Protein 4ZAV (pdb70)

InterPro domains:
  IPR003382 Flavoprotein [PF02441] (6-189)
  IPR004507 Flavin prenyltransferase UbiX-like [MF_01984] (5-202)
  IPR004507 Flavin prenyltransferase UbiX-like [PTHR43374] (147-204)
  IPR004507 Flavin prenyltransferase UbiX-like [TIGR00421] (6-200)
  IPR036551 Flavin prenyltransferase-like [G3DSA:3.40.50.1950] (1-209)
  IPR036551 Flavin prenyltransferase-like [SSF52507] (6-202)

Foldseek 3Di:
DWFDQEEEEEEEQDADLVLSLVLLLVCQVLNHAYAYHYDPNRQVNCVVPHPDDADDDQVSNQVSSCVVNVHDVRRYHYDYFAPCVDQLLDLVHDAHAYEHVADELVLLVLCLVVVSPTSVNSSSVSCLVNVHEYEYEYDDPPDDPVSVVSVVSVVVSPYHYQYLDFDCVVPDDDPVLSSVRSSCVVCVVRRHDDDSDDDPCPVPDDDD

B-factor: mean 19.34, std 11.62, range [7.77, 136.49]

Nearest PDB structures (foldseek):
  4zaz-assembly1_A  TM=1.005E+00  e=6.834E-42  Pseudomonas aeruginosa
  6qlh-assembly1_A  TM=1.005E+00  e=1.044E-41  Pseudomonas aeruginosa
  6qll-assembly1_A  TM=1.004E+00  e=2.437E-41  Pseudomonas aeruginosa
  4zag-assembly1_A  TM=1.002E+00  e=2.589E-41  Pseudomonas aeruginosa
  6qlj-assembly1_A  TM=1.004E+00  e=5.688E-41  Pseudomonas aeruginosa

Solvent-accessible surface area: 10606 Å² total; per-residue (Å²): 151,64,33,33,107,49,0,3,0,0,2,3,25,10,47,12,2,72,26,0,8,80,0,0,38,15,0,7,103,63,143,6,49,0,2,0,0,11,20,176,59,3,46,124,25,1,70,106,71,24,154,25,82,30,40,68,148,52,128,48,4,51,59,58,0,29,148,106,9,63,15,63,103,54,26,1,90,15,30,20,38,107,56,112,183,6,38,10,9,46,11,108,21,56,81,18,2,5,0,0,0,3,1,21,42,46,13,2,41,9,7,5,97,34,41,37,114,34,0,2,19,71,5,0,38,5,6,39,115,67,212,48,74,4,1,0,0,2,93,61,73,122,63,48,88,123,32,91,123,20,13,108,99,1,57,112,101,58,6,57,40,23,55,17,69,33,18,135,109,77,148,36,152,46,91,104,60,41,12,25,23,2,0,0,92,0,2,75,60,15,38,3,68,39,143,55,15,82,185,188,42,93,168,127,114,120,93,151

Organism: Pseudomonas aeruginosa (strain ATCC 15692 / DSM 22644 / CIP 104116 / JCM 14847 / LMG 12228 / 1C / PRS 101 / PAO1) (NCBI:txid208964)

GO terms:
  GO:0004659 prenyltransferase activity (F, IDA)
  GO:0106141 flavin prenyltransferase activity (F, EXP)

Sequence (208 aa):
MSGPERITLAMTGASGAQYGLRLLDCLVQEEREVHFLISKAAQLLVMATETDVALPAKPQAMQAFLTEYCGAAAGQIRRVFGQNDWMMAPPASGSSAPNAMVICPCSTGTLSAVATGACNNLIERAADVALKERRPLVLLVPREAPFSSIIHLENMMLKLSNLGAVILPPAAPGFYHQPQSVEDLVDFVVARRILNTLGIPQDMLPRWGEQQHLVSD

Radius of gyration: 16.69 Å; Cα contacts (8 Å, |Δi|>4): 389; chains: 1; bounding box: 45×35×46 Å

Structure (mmCIF, N/CA/C/O backbone):
data_4ZAV
#
_entry.id   4ZAV
#
_cell.length_a   142.180
_cell.length_b   142.180
_cell.length_c   142.180
_cell.angle_alpha   90.00
_cell.angle_beta   90.00
_cell.angle_gamma   90.00
#
_symmetry.space_group_name_H-M   'F 2 3'
#
loop_
_entity.id
_entity.type
_entity.pdbx_description
1 polymer UbiX
2 non-polymer '1-deoxy-1-[7,8-dimethyl-5-(3-methylbut-2-en-1-yl)-2,4-dioxo-1,3,4,5-tetrahydrobenzo[g]pteridin-10(2H)-yl]-5-O-phosphono -D-ribitol'
3 non-polymer 'THIOCYANATE ION'
4 non-polymer 'SODIUM ION'
5 non-polymer 'PHOSPHATE ION'
6 water water
#
loop_
_atom_site.group_PDB
_atom_site.id
_atom_site.type_symbol
_atom_site.label_atom_id
_atom_site.label_alt_id
_atom_site.label_comp_id
_atom_site.label_asym_id
_atom_site.label_entity_id
_atom_site.label_seq_id
_atom_site.pdbx_PDB_ins_code
_atom_site.Cartn_x
_atom_site.Cartn_y
_atom_site.Cartn_z
_atom_site.occupancy
_atom_site.B_iso_or_equiv
_atom_site.auth_seq_id
_atom_site.auth_comp_id
_atom_site.auth_asym_id
_atom_site.auth_atom_id
_atom_site.pdbx_PDB_model_num
ATOM 1 N N . MET A 1 1 ? 24.877 31.766 19.582 1.00 57.34 1 MET A N 1
ATOM 2 C CA . MET A 1 1 ? 24.080 31.946 18.319 1.00 53.42 1 MET A CA 1
ATOM 3 C C . MET A 1 1 ? 22.947 30.885 18.282 1.00 47.90 1 MET A C 1
ATOM 4 O O . MET A 1 1 ? 23.194 29.676 18.398 1.00 48.84 1 MET A O 1
ATOM 9 N N . SER A 1 2 ? 21.703 31.315 18.168 1.00 32.26 2 SER A N 1
ATOM 10 C CA . SER A 1 2 ? 20.632 30.353 17.987 1.00 28.68 2 SER A CA 1
ATOM 11 C C . SER A 1 2 ? 20.451 30.078 16.489 1.00 26.66 2 SER A C 1
ATOM 12 O O . SER A 1 2 ? 20.468 30.989 15.641 1.00 25.43 2 SER A O 1
ATOM 15 N N . GLY A 1 3 ? 20.334 28.808 16.164 1.00 23.11 3 GLY A N 1
ATOM 16 C CA . GLY A 1 3 ? 20.146 28.443 14.788 1.00 21.62 3 GLY A CA 1
ATOM 17 C C . GLY A 1 3 ? 21.467 28.220 14.069 1.00 19.13 3 GLY A C 1
ATOM 18 O O . GLY A 1 3 ? 22.538 28.393 14.660 1.00 22.18 3 GLY A O 1
ATOM 19 N N . PRO A 1 4 ? 21.364 27.770 12.830 1.00 17.26 4 PRO A N 1
ATOM 20 C CA . PRO A 1 4 ? 22.529 27.459 12.000 1.00 16.78 4 PRO A CA 1
ATOM 21 C C . PRO A 1 4 ? 23.422 28.638 11.664 1.00 17.10 4 PRO A C 1
ATOM 22 O O . PRO A 1 4 ? 22.912 29.699 11.326 1.00 18.15 4 PRO A O 1
ATOM 26 N N . GLU A 1 5 ? 24.731 28.361 11.630 1.00 16.94 5 GLU A N 1
ATOM 27 C CA . GLU A 1 5 ? 25.687 29.338 11.158 1.00 17.08 5 GLU A CA 1
ATOM 28 C C . GLU A 1 5 ? 25.677 29.539 9.678 1.00 16.46 5 GLU A C 1
ATOM 29 O O . GLU A 1 5 ? 25.957 30.647 9.218 1.00 17.37 5 GLU A O 1
ATOM 35 N N . ARG A 1 6 ? 25.337 28.481 8.936 1.00 14.90 6 ARG A N 1
ATOM 36 C CA . ARG A 1 6 ? 25.375 28.491 7.477 1.00 15.15 6 ARG A CA 1
ATOM 37 C C . ARG A 1 6 ? 24.044 28.005 6.954 1.00 13.06 6 ARG A C 1
ATOM 38 O O . ARG A 1 6 ? 23.478 26.996 7.450 1.00 13.36 6 ARG A O 1
ATOM 46 N N . ILE A 1 7 ? 23.558 28.710 5.929 1.00 13.04 7 ILE A N 1
ATOM 47 C CA . ILE A 1 7 ? 22.304 28.318 5.248 1.00 12.97 7 ILE A CA 1
ATOM 48 C C . ILE A 1 7 ? 22.564 28.244 3.781 1.00 12.20 7 ILE A C 1
ATOM 49 O O . ILE A 1 7 ? 23.123 29.195 3.198 1.00 13.69 7 ILE A O 1
ATOM 54 N N . THR A 1 8 ? 22.203 27.122 3.142 1.00 11.42 8 THR A N 1
ATOM 55 C CA . THR A 1 8 ? 22.192 27.028 1.711 1.00 11.45 8 THR A CA 1
ATOM 56 C C . THR A 1 8 ? 20.814 27.534 1.295 1.00 11.34 8 THR A C 1
ATOM 57 O O . THR A 1 8 ? 19.793 26.962 1.651 1.00 12.98 8 THR A O 1
ATOM 61 N N . LEU A 1 9 ? 20.794 28.672 0.596 1.00 12.10 9 LEU A N 1
ATOM 62 C CA . LEU A 1 9 ? 19.559 29.283 0.111 1.00 11.73 9 LEU A CA 1
ATOM 63 C C . LEU A 1 9 ? 19.514 29.091 -1.410 1.00 11.43 9 LEU A C 1
ATOM 64 O O . LEU A 1 9 ? 20.358 29.657 -2.126 1.00 12.96 9 LEU A O 1
ATOM 69 N N . ALA A 1 10 ? 18.574 28.242 -1.898 1.00 10.93 10 ALA A N 1
ATOM 70 C CA . ALA A 1 10 ? 18.384 28.027 -3.296 1.00 11.30 10 ALA A CA 1
ATOM 71 C C . ALA A 1 10 ? 17.081 28.708 -3.718 1.00 10.91 10 ALA A C 1
ATOM 72 O O . ALA A 1 10 ? 16.030 28.496 -3.118 1.00 12.27 10 ALA A O 1
ATOM 74 N N . MET A 1 11 ? 17.162 29.500 -4.794 1.00 10.80 11 MET A N 1
ATOM 75 C CA . MET A 1 11 ? 15.986 30.089 -5.437 1.00 11.12 11 MET A CA 1
ATOM 76 C C . MET A 1 11 ? 15.707 29.304 -6.724 1.00 10.44 11 MET A C 1
ATOM 77 O O . MET A 1 11 ? 16.587 29.184 -7.555 1.00 11.74 11 MET A O 1
ATOM 82 N N . THR A 1 12 ? 14.484 28.812 -6.868 1.00 10.74 12 THR A N 1
ATOM 83 C CA . THR A 1 12 ? 14.027 28.119 -8.079 1.00 10.66 12 THR A CA 1
ATOM 84 C C . THR A 1 12 ? 12.797 28.842 -8.620 1.00 11.14 12 THR A C 1
ATOM 85 O O . THR A 1 12 ? 12.249 29.741 -7.979 1.00 12.20 12 THR A O 1
ATOM 89 N N . GLY A 1 13 ? 12.379 28.417 -9.791 1.00 11.15 13 GLY A N 1
ATOM 90 C CA . GLY A 1 13 ? 11.502 29.196 -10.634 1.00 12.37 13 GLY A CA 1
ATOM 91 C C . GLY A 1 13 ? 10.023 29.225 -10.351 1.00 12.59 13 GLY A C 1
ATOM 92 O O . GLY A 1 13 ? 9.224 29.293 -11.306 1.00 13.65 13 GLY A O 1
ATOM 93 N N . ALA A 1 14 ? 9.620 29.197 -9.095 1.00 11.29 14 ALA A N 1
ATOM 94 C CA . ALA A 1 14 ? 8.248 29.559 -8.748 1.00 11.85 14 ALA A CA 1
ATOM 95 C C . ALA A 1 14 ? 8.104 31.052 -8.603 1.00 11.97 14 ALA A C 1
ATOM 96 O O . ALA A 1 14 ? 9.060 31.755 -8.298 1.00 12.93 14 ALA A O 1
ATOM 98 N N . SER A 1 15 ? 6.905 31.563 -8.767 1.00 12.47 15 SER A N 1
ATOM 99 C CA . SER A 1 15 ? 6.602 32.947 -8.424 1.00 12.62 15 SER A CA 1
ATOM 100 C C . SER A 1 15 ? 6.947 33.203 -6.965 1.00 13.88 15 SER A C 1
ATOM 101 O O . SER A 1 15 ? 6.750 32.316 -6.117 1.00 15.14 15 SER A O 1
ATOM 104 N N . GLY A 1 16 ? 7.349 34.424 -6.672 1.00 13.44 16 GLY A N 1
ATOM 105 C CA . GLY A 1 16 ? 7.645 34.843 -5.317 1.00 15.14 16 GLY A CA 1
ATOM 106 C C . GLY A 1 16 ? 9.123 35.054 -5.080 1.00 13.65 16 GLY A C 1
ATOM 107 O O . GLY A 1 16 ? 9.619 34.852 -3.974 1.00 14.83 16 GLY A O 1
ATOM 108 N N . ALA A 1 17 ? 9.817 35.610 -6.087 1.00 13.72 17 ALA A N 1
ATOM 109 C CA . ALA A 1 17 ? 11.216 36.018 -5.928 1.00 14.95 17 ALA A CA 1
ATOM 110 C C . ALA A 1 17 ? 11.396 36.924 -4.686 1.00 15.13 17 ALA A C 1
ATOM 111 O O . ALA A 1 17 ? 12.406 36.816 -3.999 1.00 15.36 17 ALA A O 1
ATOM 113 N N . GLN A 1 18 ? 10.415 37.788 -4.390 1.00 14.28 18 GLN A N 1
ATOM 114 C CA . GLN A 1 18 ? 10.533 38.615 -3.214 1.00 15.48 18 GLN A CA 1
ATOM 115 C C . GLN A 1 18 ? 10.747 37.864 -1.900 1.00 13.93 18 GLN A C 1
ATOM 116 O O . GLN A 1 18 ? 11.450 38.373 -1.009 1.00 15.07 18 GLN A O 1
ATOM 122 N N . TYR A 1 19 ? 10.162 36.670 -1.752 1.00 13.67 19 TYR A N 1
ATOM 123 C CA . TYR A 1 19 ? 10.357 35.901 -0.571 1.00 13.42 19 TYR A CA 1
ATOM 124 C C . TYR A 1 19 ? 11.826 35.524 -0.429 1.00 13.74 19 TYR A C 1
ATOM 125 O O . TYR A 1 19 ? 12.386 35.616 0.648 1.00 14.06 19 TYR A O 1
ATOM 134 N N . GLY A 1 20 ? 12.452 35.052 -1.515 1.00 12.98 20 GLY A N 1
ATOM 135 C CA . GLY A 1 20 ? 13.839 34.631 -1.425 1.00 13.60 20 GLY A CA 1
ATOM 136 C C . GLY A 1 20 ? 14.824 35.776 -1.185 1.00 13.48 20 GLY A C 1
ATOM 137 O O . GLY A 1 20 ? 15.755 35.693 -0.364 1.00 14.29 20 GLY A O 1
ATOM 138 N N . LEU A 1 21 ? 14.535 36.920 -1.825 1.00 13.27 21 LEU A N 1
ATOM 139 C CA . LEU A 1 21 ? 15.372 38.099 -1.621 1.00 14.44 21 LEU A CA 1
ATOM 140 C C . LEU A 1 21 ? 15.256 38.619 -0.189 1.00 12.66 21 LEU A C 1
ATOM 141 O O . LEU A 1 21 ? 16.237 39.031 0.439 1.00 14.32 21 LEU A O 1
ATOM 146 N N . ARG A 1 22 ? 14.016 38.653 0.353 1.00 13.88 22 ARG A N 1
ATOM 147 C CA . ARG A 1 22 ? 13.822 39.097 1.733 1.00 13.31 22 ARG A CA 1
ATOM 148 C C . ARG A 1 22 ? 14.497 38.115 2.717 1.00 12.84 22 ARG A C 1
ATOM 149 O O . ARG A 1 22 ? 15.085 38.568 3.742 1.00 13.77 22 ARG A O 1
ATOM 157 N N . LEU A 1 23 ? 14.366 36.823 2.468 1.00 13.21 23 LEU A N 1
ATOM 158 C CA . LEU A 1 23 ? 15.045 35.873 3.334 1.00 12.60 23 LEU A CA 1
ATOM 159 C C . LEU A 1 23 ? 16.556 36.054 3.341 1.00 12.78 23 LEU A C 1
ATOM 160 O O . LEU A 1 23 ? 17.178 36.026 4.387 1.00 13.71 23 LEU A O 1
ATOM 165 N N . LEU A 1 24 ? 17.136 36.240 2.147 1.00 13.15 24 LEU A N 1
ATOM 166 C CA . LEU A 1 24 ? 18.553 36.503 2.017 1.00 12.88 24 LEU A CA 1
ATOM 167 C C . LEU A 1 24 ? 18.937 37.710 2.866 1.00 13.77 24 LEU A C 1
ATOM 168 O O . LEU A 1 24 ? 19.919 37.647 3.623 1.00 15.41 24 LEU A O 1
ATOM 173 N N . ASP A 1 25 ? 18.193 38.827 2.695 1.00 14.45 25 ASP A N 1
ATOM 174 C CA . ASP A 1 25 ? 18.447 40.047 3.515 1.00 17.24 25 ASP A CA 1
ATOM 175 C C . ASP A 1 25 ? 18.438 39.733 5.009 1.00 15.86 25 ASP A C 1
ATOM 176 O O . ASP A 1 25 ? 19.373 40.126 5.754 1.00 16.64 25 ASP A O 1
ATOM 181 N N . CYS A 1 26 ? 17.418 39.027 5.461 1.00 15.51 26 CYS A N 1
ATOM 182 C CA . CYS A 1 26 ? 17.323 38.726 6.888 1.00 17.02 26 CYS A CA 1
ATOM 183 C C . CYS A 1 26 ? 18.440 37.808 7.384 1.00 13.92 26 CYS A C 1
ATOM 184 O O . CYS A 1 26 ? 18.983 38.040 8.449 1.00 15.96 26 CYS A O 1
ATOM 187 N N . LEU A 1 27 ? 18.827 36.827 6.586 1.00 14.26 27 LEU A N 1
ATOM 188 C CA . LEU A 1 27 ? 19.925 35.976 6.969 1.00 14.06 27 LEU A CA 1
ATOM 189 C C . LEU A 1 27 ? 21.224 36.751 7.101 1.00 13.11 27 LEU A C 1
ATOM 190 O O . LEU A 1 27 ? 22.021 36.555 8.058 1.00 16.07 27 LEU A O 1
ATOM 195 N N . VAL A 1 28 ? 21.451 37.672 6.149 1.00 14.27 28 VAL A N 1
ATOM 196 C CA . VAL A 1 28 ? 22.631 38.526 6.200 1.00 16.23 28 VAL A CA 1
ATOM 197 C C . VAL A 1 28 ? 22.635 39.375 7.457 1.00 16.36 28 VAL A C 1
ATOM 198 O O . VAL A 1 28 ? 23.658 39.493 8.139 1.00 17.09 28 VAL A O 1
ATOM 202 N N . GLN A 1 29 ? 21.471 39.986 7.745 1.00 16.79 29 GLN A N 1
ATOM 203 C CA . GLN A 1 29 ? 21.371 40.826 8.937 1.00 18.42 29 GLN A CA 1
ATOM 204 C C . GLN A 1 29 ? 21.592 40.027 10.277 1.00 16.79 29 GLN A C 1
ATOM 205 O O . GLN A 1 29 ? 22.046 40.632 11.262 1.00 20.73 29 GLN A O 1
ATOM 211 N N . GLU A 1 30 ? 21.276 38.727 10.248 1.00 17.78 30 GLU A N 1
ATOM 212 C CA . GLU A 1 30 ? 21.523 37.870 11.363 1.00 19.04 30 GLU A CA 1
ATOM 213 C C . GLU A 1 30 ? 22.931 37.253 11.356 1.00 17.62 30 GLU A C 1
ATOM 214 O O . GLU A 1 30 ? 23.228 36.354 12.146 1.00 19.74 30 GLU A O 1
ATOM 220 N N . GLU A 1 31 ? 23.789 37.820 10.503 1.00 17.65 31 GLU A N 1
ATOM 221 C CA . GLU A 1 31 ? 25.195 37.448 10.506 1.00 18.44 31 GLU A CA 1
ATOM 222 C C . GLU A 1 31 ? 25.465 35.989 10.168 1.00 19.06 31 GLU A C 1
ATOM 223 O O . GLU A 1 31 ? 26.439 35.407 10.644 1.00 20.49 31 GLU A O 1
ATOM 229 N N . ARG A 1 32 ? 24.621 35.440 9.304 1.00 16.39 32 ARG A N 1
ATOM 230 C CA . ARG A 1 32 ? 24.810 34.075 8.848 1.00 15.39 32 ARG A CA 1
ATOM 231 C C . ARG A 1 32 ? 25.547 34.025 7.538 1.00 14.71 32 ARG A C 1
ATOM 232 O O . ARG A 1 32 ? 25.488 34.962 6.734 1.00 16.18 32 ARG A O 1
ATOM 240 N N . GLU A 1 33 ? 26.264 32.912 7.3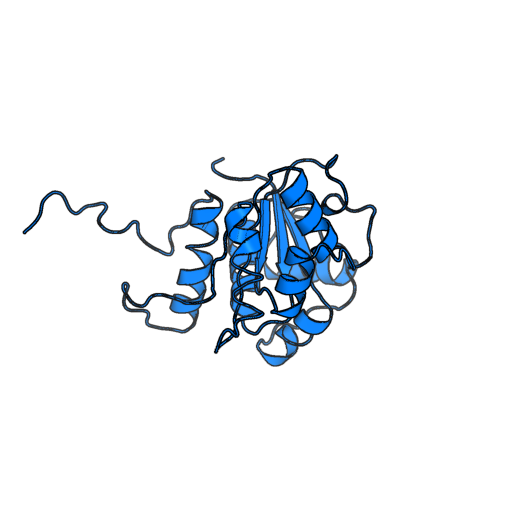23 1.00 14.05 33 GLU A N 1
ATOM 241 C CA . GLU A 1 33 ? 26.924 32.631 6.057 1.00 15.47 33 GLU A CA 1
ATOM 242 C C . GLU A 1 33 ? 25.864 31.952 5.162 1.00 13.79 33 GLU A C 1
ATOM 243 O O . GLU A 1 33 ? 25.186 31.025 5.573 1.00 17.22 33 GLU A O 1
ATOM 249 N N . VAL A 1 34 ? 25.757 32.474 3.945 1.00 13.41 34 VAL A N 1
ATOM 250 C CA . VAL A 1 34 ? 24.745 31.965 2.998 1.00 13.57 34 VAL A CA 1
ATOM 251 C C . VAL A 1 34 ? 25.433 31.397 1.745 1.00 14.22 34 VAL A C 1
ATOM 252 O O . VAL A 1 34 ? 26.247 32.082 1.144 1.00 15.41 34 VAL A O 1
ATOM 256 N N . HIS A 1 35 ? 25.112 30.139 1.436 1.00 13.25 35 HIS A N 1
ATOM 257 C CA . HIS A 1 35 ? 25.600 29.527 0.218 1.00 13.72 35 HIS A CA 1
ATOM 258 C C . HIS A 1 35 ? 24.445 29.661 -0.763 1.00 12.81 35 HIS A C 1
ATOM 259 O O . HIS A 1 35 ? 23.382 28.971 -0.580 1.00 14.28 35 HIS A O 1
ATOM 266 N N . PHE A 1 36 ? 24.542 30.579 -1.707 1.00 12.25 36 PHE A N 1
ATOM 267 C CA . PHE A 1 36 ? 23.426 30.992 -2.514 1.00 12.50 36 PHE A CA 1
ATOM 268 C C . PHE A 1 36 ? 23.498 30.290 -3.892 1.00 11.72 36 PHE A C 1
ATOM 269 O O . PHE A 1 36 ? 24.511 30.349 -4.573 1.00 13.23 36 PHE A O 1
ATOM 277 N N . LEU A 1 37 ? 22.356 29.707 -4.276 1.00 11.63 37 LEU A N 1
ATOM 278 C CA . LEU A 1 37 ? 22.171 28.969 -5.514 1.00 12.09 37 LEU A CA 1
ATOM 279 C C . LEU A 1 37 ? 20.920 29.507 -6.188 1.00 12.56 37 LEU A C 1
ATOM 280 O O . LEU A 1 37 ? 19.940 29.785 -5.521 1.00 12.07 37 LEU A O 1
ATOM 285 N N . ILE A 1 38 ? 20.927 29.620 -7.490 1.00 12.90 38 ILE A N 1
ATOM 286 C CA . ILE A 1 38 ? 19.742 30.090 -8.227 1.00 11.65 38 ILE A CA 1
ATOM 287 C C . ILE A 1 38 ? 19.632 29.393 -9.579 1.00 12.20 38 ILE A C 1
ATOM 288 O O . ILE A 1 38 ? 20.612 29.228 -10.272 1.00 15.16 38 ILE A O 1
ATOM 293 N N . SER A 1 39 ? 18.433 28.916 -9.894 1.00 11.91 39 SER A N 1
ATOM 294 C CA . SER A 1 39 ? 18.226 28.279 -11.165 1.00 12.84 39 SER A CA 1
ATOM 295 C C . SER A 1 39 ? 18.066 29.288 -12.310 1.00 12.33 39 SER A C 1
ATOM 296 O O . SER A 1 39 ? 17.744 30.459 -12.082 1.00 12.90 39 SER A O 1
ATOM 299 N N . LYS A 1 40 ? 18.246 28.802 -13.550 1.00 13.56 40 LYS A N 1
ATOM 300 C CA . LYS A 1 40 ? 18.031 29.638 -14.735 1.00 15.16 40 LYS A CA 1
ATOM 301 C C . LYS A 1 40 ? 16.570 30.169 -14.722 1.00 13.08 40 LYS A C 1
ATOM 302 O O . LYS A 1 40 ? 16.337 31.349 -15.007 1.00 14.63 40 LYS A O 1
ATOM 308 N N . ALA A 1 41 ? 15.608 29.316 -14.393 1.00 14.01 41 ALA A N 1
ATOM 309 C CA . ALA A 1 41 ? 14.220 29.790 -14.425 1.00 13.08 41 ALA A CA 1
ATOM 310 C C . ALA A 1 41 ? 13.982 30.831 -13.355 1.00 11.90 41 ALA A C 1
ATOM 311 O O . ALA A 1 41 ? 13.236 31.788 -13.579 1.00 14.07 41 ALA A O 1
ATOM 313 N N . ALA A 1 42 ? 14.569 30.635 -12.187 1.00 11.82 42 ALA A N 1
ATOM 314 C CA . ALA A 1 42 ? 14.455 31.646 -11.132 1.00 11.51 42 ALA A CA 1
ATOM 315 C C . ALA A 1 42 ? 15.033 32.996 -11.551 1.00 13.29 42 ALA A C 1
ATOM 316 O O . ALA A 1 42 ? 14.540 34.050 -11.132 1.00 13.55 42 ALA A O 1
ATOM 318 N N . GLN A 1 43 ? 16.124 33.005 -12.332 1.00 12.68 43 GLN A N 1
ATOM 319 C CA . GLN A 1 43 ? 16.640 34.276 -12.831 1.00 14.06 43 GLN A CA 1
ATOM 320 C C . GLN A 1 43 ? 15.591 34.964 -13.684 1.00 13.55 43 GLN 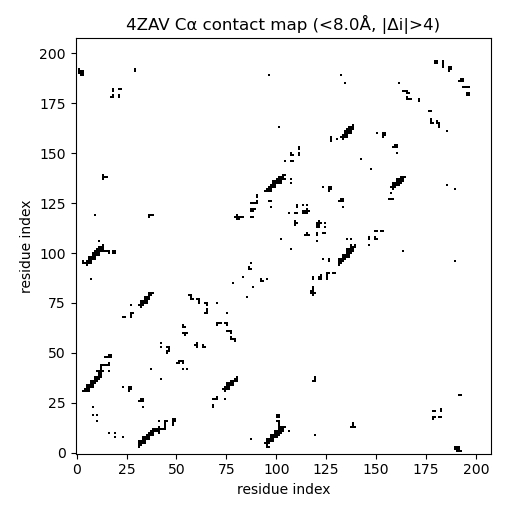A C 1
ATOM 321 O O . GLN A 1 43 ? 15.454 36.202 -13.595 1.00 16.98 43 GLN A O 1
ATOM 327 N N A LEU A 1 44 ? 14.813 34.205 -14.437 0.50 13.85 44 LEU A N 1
ATOM 328 N N B LEU A 1 44 ? 14.833 34.200 -14.473 0.50 15.44 44 LEU A N 1
ATOM 329 C CA A LEU A 1 44 ? 13.799 34.846 -15.271 0.50 14.52 44 LEU A CA 1
ATOM 330 C CA B LEU A 1 44 ? 13.739 34.782 -15.289 0.50 16.28 44 LEU A CA 1
ATOM 331 C C A LEU A 1 44 ? 12.565 35.279 -14.456 0.50 14.49 44 LEU A C 1
ATOM 332 C C B LEU A 1 44 ? 12.659 35.355 -14.362 0.50 16.47 44 LEU A C 1
ATOM 333 O O A LEU A 1 44 ? 11.906 36.293 -14.791 0.50 16.24 44 LEU A O 1
ATOM 334 O O B LEU A 1 44 ? 12.217 36.532 -14.500 0.50 14.33 44 LEU A O 1
ATOM 343 N N . VAL A 1 45 ? 12.253 34.548 -13.379 1.00 13.36 45 VAL A N 1
ATOM 344 C CA . VAL A 1 45 ? 11.225 35.015 -12.442 1.00 13.78 45 VAL A CA 1
ATOM 345 C C . VAL A 1 45 ? 11.687 36.367 -11.828 1.00 13.42 45 VAL A C 1
ATOM 346 O O . VAL A 1 45 ? 10.851 37.303 -11.719 1.00 15.03 45 VAL A O 1
ATOM 350 N N . MET A 1 46 ? 12.923 36.390 -11.317 1.00 13.09 46 MET A N 1
ATOM 351 C CA . MET A 1 46 ? 13.376 37.606 -10.657 1.00 13.55 46 MET A CA 1
ATOM 352 C C . MET A 1 46 ? 13.294 38.843 -11.572 1.00 16.53 46 MET A C 1
ATOM 353 O O . MET A 1 46 ? 12.872 39.938 -11.111 1.00 18.06 46 MET A O 1
ATOM 358 N N . ALA A 1 47 ? 13.698 38.675 -12.840 1.00 15.81 47 ALA A N 1
ATOM 359 C CA . ALA A 1 47 ? 13.674 39.773 -13.845 1.00 18.95 47 ALA A CA 1
ATOM 360 C C . ALA A 1 47 ? 12.208 40.185 -14.116 1.00 20.31 47 ALA A C 1
ATOM 361 O O . ALA A 1 47 ? 11.954 41.375 -14.404 1.00 24.90 47 ALA A O 1
ATOM 363 N N . THR A 1 48 ? 11.275 39.237 -14.064 1.00 16.73 48 THR A N 1
ATOM 364 C CA . THR A 1 48 ? 9.869 39.496 -14.420 1.00 17.63 48 THR A CA 1
ATOM 365 C C . THR A 1 48 ? 9.174 40.236 -13.253 1.00 18.84 48 THR A C 1
ATOM 366 O O . THR A 1 48 ? 8.331 41.102 -13.478 1.00 24.48 48 THR A O 1
ATOM 370 N N . GLU A 1 49 ? 9.478 39.825 -12.016 1.00 16.66 49 GLU A N 1
ATOM 371 C CA . GLU A 1 49 ? 8.708 40.222 -10.812 1.00 17.86 49 GLU A CA 1
ATOM 372 C C . GLU A 1 49 ? 9.309 41.319 -9.998 1.00 19.54 49 GLU A C 1
ATOM 373 O O . GLU A 1 49 ? 8.633 41.848 -9.146 1.00 21.56 49 GLU A O 1
ATOM 379 N N . THR A 1 50 ? 10.584 41.651 -10.255 1.00 17.62 50 THR A N 1
ATOM 380 C CA . THR A 1 50 ? 11.295 42.630 -9.427 1.00 19.32 50 THR A CA 1
ATOM 381 C C . THR A 1 50 ? 12.069 43.562 -10.311 1.00 20.22 50 THR A C 1
ATOM 382 O O . THR A 1 50 ? 12.135 43.354 -11.508 1.00 19.28 50 THR A O 1
ATOM 386 N N . ASP A 1 51 ? 12.621 44.587 -9.721 1.00 21.92 51 ASP A N 1
ATOM 387 C CA . ASP A 1 51 ? 13.530 45.502 -10.416 1.00 23.06 51 ASP A CA 1
ATOM 388 C C . ASP A 1 51 ? 14.993 45.193 -10.117 1.00 24.90 51 ASP A C 1
ATOM 389 O O . ASP A 1 51 ? 15.882 45.990 -10.395 1.00 26.22 51 ASP A O 1
ATOM 394 N N . VAL A 1 52 ? 15.228 44.023 -9.574 1.00 22.48 52 VAL A N 1
ATOM 395 C CA . VAL A 1 52 ? 16.600 43.642 -9.267 1.00 24.54 52 VAL A CA 1
ATOM 396 C C . VAL A 1 52 ? 17.222 43.158 -10.553 1.00 26.25 52 VAL A C 1
ATOM 397 O O . VAL A 1 52 ? 16.710 42.228 -11.187 1.00 29.86 52 VAL A O 1
ATOM 401 N N . ALA A 1 53 ? 18.352 43.744 -10.884 1.00 26.97 53 ALA A N 1
ATOM 402 C CA . ALA A 1 53 ? 19.096 43.366 -12.114 1.00 26.42 53 ALA A CA 1
ATOM 403 C C . ALA A 1 53 ? 20.291 42.440 -11.740 1.00 25.04 53 ALA A C 1
ATOM 404 O O . ALA A 1 53 ? 21.428 42.847 -11.513 1.00 24.74 53 ALA A O 1
ATOM 406 N N . LEU A 1 54 ? 19.951 41.199 -11.552 1.00 23.69 54 LEU A N 1
ATOM 407 C CA . LEU A 1 54 ? 20.909 40.259 -11.046 1.00 20.70 54 LEU A CA 1
ATOM 408 C C . LEU A 1 54 ? 21.846 39.840 -12.156 1.00 20.01 54 LEU A C 1
ATOM 409 O O . LEU A 1 54 ? 21.398 39.289 -13.134 1.00 22.34 54 LEU A O 1
ATOM 414 N N . PRO A 1 55 ? 23.190 39.946 -11.978 1.00 19.00 55 PRO A N 1
ATOM 415 C CA . PRO A 1 55 ? 24.075 39.442 -13.031 1.00 19.81 55 PRO A CA 1
ATOM 416 C C . PRO A 1 55 ? 24.035 37.909 -13.126 1.00 21.36 55 PRO A C 1
ATOM 417 O O . PRO A 1 55 ? 23.741 37.240 -12.142 1.00 25.89 55 PRO A O 1
ATOM 421 N N . ALA A 1 56 ? 24.273 37.380 -14.318 1.00 21.31 56 ALA A N 1
ATOM 422 C CA . ALA A 1 56 ? 24.035 35.958 -14.597 1.00 24.68 56 ALA A CA 1
ATOM 423 C C . ALA A 1 56 ? 25.061 35.015 -14.063 1.00 26.58 56 ALA A C 1
ATOM 424 O O . ALA A 1 56 ? 24.751 33.866 -13.719 1.00 3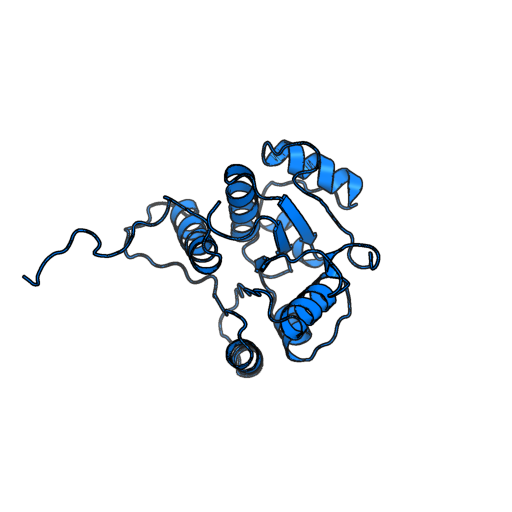3.06 56 ALA A O 1
ATOM 426 N N . LYS A 1 57 ? 26.308 35.463 -14.062 1.00 23.45 57 LYS A N 1
ATOM 427 C CA . LYS A 1 57 ? 27.429 34.560 -13.759 1.00 30.05 57 LYS A CA 1
ATOM 428 C C . LYS A 1 57 ? 27.789 34.620 -12.254 1.00 24.66 57 LYS A C 1
ATOM 429 O O . LYS A 1 57 ? 27.688 35.652 -11.646 1.00 21.53 57 LYS A O 1
ATOM 435 N N . PRO A 1 58 ? 28.235 33.515 -11.675 1.00 25.66 58 PRO A N 1
ATOM 436 C CA . PRO A 1 58 ? 28.441 33.506 -10.211 1.00 20.36 58 PRO A CA 1
ATOM 437 C C . PRO A 1 58 ? 29.326 34.608 -9.610 1.00 20.85 58 PRO A C 1
ATOM 438 O O . PRO A 1 58 ? 28.941 35.148 -8.600 1.00 18.48 58 PRO A O 1
ATOM 442 N N . GLN A 1 59 ? 30.491 34.939 -10.207 1.00 21.73 59 GLN A N 1
ATOM 443 C CA . GLN A 1 59 ? 31.345 35.901 -9.549 1.00 24.32 59 GLN A CA 1
ATOM 444 C C . GLN A 1 59 ? 30.644 37.291 -9.509 1.00 21.41 59 GLN A C 1
ATOM 445 O O . GLN A 1 59 ? 30.612 38.015 -8.463 1.00 24.25 59 GLN A O 1
ATOM 451 N N . ALA A 1 60 ? 30.136 37.689 -10.675 1.00 20.16 60 ALA A N 1
ATOM 452 C CA . ALA A 1 60 ? 29.404 38.968 -10.732 1.00 18.94 60 ALA A CA 1
ATOM 453 C C . ALA A 1 60 ? 28.190 38.971 -9.823 1.00 17.20 60 ALA A C 1
ATOM 454 O O . ALA A 1 60 ? 27.810 39.971 -9.167 1.00 18.09 60 ALA A O 1
ATOM 456 N N . MET A 1 61 ? 27.498 37.816 -9.800 1.00 16.82 61 MET A N 1
ATOM 457 C CA . MET A 1 61 ? 26.328 37.712 -8.951 1.00 16.19 61 MET A CA 1
ATOM 458 C C . MET A 1 61 ? 26.665 37.865 -7.456 1.00 16.36 61 MET A C 1
ATOM 459 O O . MET A 1 61 ? 25.976 38.551 -6.697 1.00 16.74 61 MET A O 1
ATOM 464 N N . GLN A 1 62 ? 27.787 37.237 -7.063 1.00 16.51 62 GLN A N 1
ATOM 465 C CA . GLN A 1 62 ? 28.270 37.344 -5.707 1.00 17.47 62 GLN A CA 1
ATOM 466 C C . GLN A 1 62 ? 28.572 38.775 -5.304 1.00 19.64 62 GLN A C 1
ATOM 467 O O . GLN A 1 62 ? 28.146 39.233 -4.246 1.00 16.79 62 GLN A O 1
ATOM 473 N N . ALA A 1 63 ? 29.255 39.493 -6.194 1.00 16.57 63 ALA A N 1
ATOM 474 C CA . ALA A 1 63 ? 29.598 40.902 -5.898 1.00 19.68 63 ALA A CA 1
ATOM 475 C C . ALA A 1 63 ? 28.331 41.759 -5.794 1.00 20.02 63 ALA A C 1
ATOM 476 O O . ALA A 1 63 ? 28.168 42.565 -4.866 1.00 22.29 63 ALA A O 1
ATOM 478 N N . PHE A 1 64 ? 27.354 41.480 -6.660 1.00 17.45 64 PHE A N 1
ATOM 479 C CA . PHE A 1 64 ? 26.146 42.241 -6.697 1.00 17.91 64 PHE A CA 1
ATOM 480 C C . PHE A 1 64 ? 25.301 41.988 -5.442 1.00 19.13 64 PHE A C 1
ATOM 481 O O . PHE A 1 64 ? 24.789 42.923 -4.804 1.00 19.45 64 PHE A O 1
ATOM 489 N N . LEU A 1 65 ? 25.118 40.727 -5.076 1.00 17.36 65 LEU A N 1
ATOM 490 C CA . LEU A 1 65 ? 24.330 40.432 -3.884 1.00 18.51 65 LEU A CA 1
ATOM 491 C C . LEU A 1 65 ? 24.990 40.937 -2.604 1.00 17.53 65 LEU A C 1
ATOM 492 O O . LEU A 1 65 ? 24.283 41.285 -1.647 1.00 17.29 65 LEU A O 1
ATOM 497 N N . THR A 1 66 ? 26.329 40.888 -2.528 1.00 16.55 66 THR A N 1
ATOM 498 C CA . THR A 1 66 ? 27.034 41.391 -1.375 1.00 18.26 66 THR A CA 1
ATOM 499 C C . THR A 1 66 ? 26.707 42.883 -1.163 1.00 19.79 66 THR A C 1
ATOM 500 O O . THR A 1 66 ? 26.358 43.311 -0.041 1.00 20.75 66 THR A O 1
ATOM 504 N N . GLU A 1 67 ? 26.758 43.639 -2.265 1.00 19.73 67 GLU A N 1
ATOM 505 C CA . GLU A 1 67 ? 26.400 45.066 -2.220 1.00 20.88 67 GLU A CA 1
ATOM 506 C C . GLU A 1 67 ? 24.911 45.292 -1.868 1.00 23.33 67 GLU A C 1
ATOM 507 O O . GLU A 1 67 ? 24.595 46.112 -0.970 1.00 24.83 67 GLU A O 1
ATOM 513 N N . TYR A 1 68 ? 24.039 44.563 -2.568 1.00 21.87 68 TYR A N 1
ATOM 514 C CA . TYR A 1 68 ? 22.599 44.688 -2.427 1.00 24.63 68 TYR A CA 1
ATOM 515 C C . TYR A 1 68 ? 22.158 44.496 -1.010 1.00 22.10 68 TYR A C 1
ATOM 516 O O . TYR A 1 68 ? 21.301 45.250 -0.537 1.00 26.42 68 TYR A O 1
ATOM 525 N N . CYS A 1 69 ? 22.735 43.502 -0.323 1.00 20.61 69 CYS A N 1
ATOM 526 C CA . CYS A 1 69 ? 22.340 43.151 1.070 1.00 23.35 69 CYS A CA 1
ATOM 527 C C . CYS A 1 69 ? 23.165 43.792 2.149 1.00 22.48 69 CYS A C 1
ATOM 528 O O . CYS A 1 69 ? 22.889 43.606 3.322 1.00 24.61 69 CYS A O 1
ATOM 531 N N . GLY A 1 70 ? 24.215 44.499 1.760 1.00 21.19 70 GLY A N 1
ATOM 532 C CA . GLY A 1 70 ? 25.140 45.046 2.758 1.00 24.02 70 GLY A CA 1
ATOM 533 C C . GLY A 1 70 ? 25.875 43.951 3.546 1.00 21.07 70 GLY A C 1
ATOM 534 O O . GLY A 1 70 ? 26.152 44.108 4.753 1.00 25.58 70 GLY A O 1
ATOM 535 N N . ALA A 1 71 ? 26.180 42.852 2.842 1.00 18.04 71 ALA A N 1
ATOM 536 C CA . ALA A 1 71 ? 26.865 41.734 3.462 1.00 18.21 71 ALA A CA 1
ATOM 537 C C . ALA A 1 71 ? 28.391 42.014 3.589 1.00 17.62 71 ALA A C 1
ATOM 538 O O . ALA A 1 71 ? 28.970 42.808 2.842 1.00 19.53 71 ALA A O 1
ATOM 540 N N . ALA A 1 72 ? 29.009 41.257 4.476 1.00 19.30 72 ALA A N 1
ATOM 541 C CA . ALA A 1 72 ? 30.462 41.204 4.569 1.00 19.80 72 ALA A CA 1
ATOM 542 C C . ALA A 1 72 ? 31.078 40.426 3.421 1.00 19.68 72 ALA A C 1
ATOM 543 O O . ALA A 1 72 ? 30.474 39.571 2.867 1.00 19.15 72 ALA A O 1
ATOM 545 N N . ALA A 1 73 ? 32.337 40.775 3.057 1.00 21.47 73 ALA A N 1
ATOM 546 C CA . ALA A 1 73 ? 33.059 39.966 2.068 1.00 24.71 73 ALA A CA 1
ATOM 547 C C . ALA A 1 73 ? 33.105 38.519 2.588 1.00 24.20 73 ALA A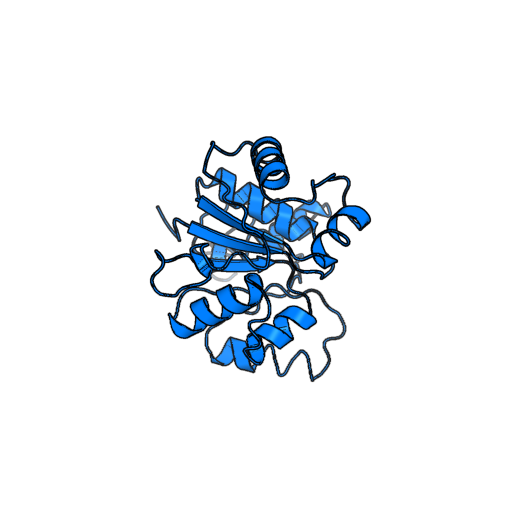 C 1
ATOM 548 O O . ALA A 1 73 ? 33.390 38.259 3.764 1.00 28.09 73 ALA A O 1
ATOM 550 N N . GLY A 1 74 ? 32.763 37.637 1.729 1.00 24.05 74 GLY A N 1
ATOM 551 C CA . GLY A 1 74 ? 32.750 36.231 2.084 1.00 27.28 74 GLY A CA 1
ATOM 552 C C . GLY A 1 74 ? 31.483 35.691 2.742 1.00 20.45 74 GLY A C 1
ATOM 553 O O . GLY A 1 74 ? 31.310 34.498 2.898 1.00 24.69 74 GLY A O 1
ATOM 554 N N . GLN A 1 75 ? 30.598 36.586 3.121 1.00 18.09 75 GLN A N 1
ATOM 555 C CA . GLN A 1 75 ? 29.395 36.156 3.807 1.00 16.26 75 GLN A CA 1
ATOM 556 C C . GLN A 1 75 ? 28.400 35.446 2.905 1.00 15.62 75 GLN A C 1
ATOM 557 O O . GLN A 1 75 ? 27.709 34.499 3.336 1.00 17.86 75 GLN A O 1
ATOM 563 N N . ILE A 1 76 ? 28.270 35.939 1.651 1.00 15.03 76 ILE A N 1
ATOM 564 C CA . ILE A 1 76 ? 27.435 35.302 0.652 1.00 14.19 76 ILE A CA 1
ATOM 565 C C . ILE A 1 76 ? 28.394 34.598 -0.324 1.00 14.64 76 ILE A C 1
ATOM 566 O O . ILE A 1 76 ? 29.230 35.264 -0.982 1.00 17.56 76 ILE A O 1
ATOM 571 N N A ARG A 1 77 ? 28.229 33.298 -0.449 0.50 14.47 77 ARG A N 1
ATOM 572 N N B ARG A 1 77 ? 28.338 33.271 -0.336 0.50 14.27 77 ARG A N 1
ATOM 573 C CA A ARG A 1 77 ? 29.100 32.483 -1.256 0.50 12.68 77 ARG A CA 1
ATOM 574 C CA B ARG A 1 77 ? 28.943 32.519 -1.417 0.50 15.47 77 ARG A CA 1
ATOM 575 C C A ARG A 1 77 ? 28.185 31.897 -2.373 0.50 11.31 77 ARG A C 1
ATOM 576 C C B ARG A 1 77 ? 27.895 32.310 -2.493 0.50 13.45 77 ARG A C 1
ATOM 577 O O A ARG A 1 77 ? 27.366 30.988 -2.004 0.50 11.60 77 ARG A O 1
ATOM 578 O O B ARG A 1 77 ? 26.710 32.162 -2.332 0.50 16.54 77 ARG A O 1
ATOM 593 N N . VAL A 1 78 ? 28.349 32.343 -3.670 1.00 15.76 78 VAL A N 1
ATOM 594 C CA . VAL A 1 78 ? 27.484 31.947 -4.798 1.00 14.24 78 VAL A CA 1
ATOM 595 C C . VAL A 1 78 ? 28.128 30.786 -5.514 1.00 16.76 78 VAL A C 1
ATOM 596 O O . VAL A 1 78 ? 29.330 30.848 -5.825 1.00 22.09 78 VAL A O 1
ATOM 600 N N . PHE A 1 79 ? 27.348 29.751 -5.761 1.00 15.45 79 PHE A N 1
ATOM 601 C CA . PHE A 1 79 ? 27.859 28.641 -6.545 1.00 16.35 79 PHE A CA 1
ATOM 602 C C . PHE A 1 79 ? 26.980 28.353 -7.750 1.00 17.55 79 PHE A C 1
ATOM 603 O O . PHE A 1 79 ? 25.759 28.438 -7.660 1.00 17.45 79 PHE A O 1
ATOM 611 N N . GLY A 1 80 ? 27.627 28.059 -8.861 1.00 17.66 80 GLY A N 1
ATOM 612 C CA . GLY A 1 80 ? 26.908 27.699 -10.036 1.00 19.15 80 GLY A CA 1
ATOM 613 C C . GLY A 1 80 ? 26.278 26.326 -10.037 1.00 17.50 80 GLY A C 1
ATOM 614 O O . GLY A 1 80 ? 26.523 25.488 -9.208 1.00 16.89 80 GLY A O 1
ATOM 615 N N . GLN A 1 81 ? 25.416 26.138 -11.014 1.00 16.13 81 GLN A N 1
ATOM 616 C CA . GLN A 1 81 ? 24.531 24.970 -11.035 1.00 16.50 81 GLN A CA 1
ATOM 617 C C . GLN A 1 81 ? 25.189 23.654 -11.302 1.00 15.57 81 GLN A C 1
ATOM 618 O O . GLN A 1 81 ? 24.542 22.601 -11.076 1.00 16.65 81 GLN A O 1
ATOM 624 N N . ASN A 1 82 ? 26.447 23.657 -11.771 1.00 16.55 82 ASN A N 1
ATOM 625 C CA . ASN A 1 82 ? 27.202 22.423 -11.946 1.00 16.00 82 ASN A CA 1
ATOM 626 C C . ASN A 1 82 ? 28.426 22.391 -11.114 1.00 15.09 82 ASN A C 1
ATOM 627 O O . ASN A 1 82 ? 29.375 21.620 -11.413 1.00 17.83 82 ASN A O 1
ATOM 632 N N . ASP A 1 83 ? 28.486 23.221 -10.064 1.00 14.77 83 ASP A N 1
ATOM 633 C CA . ASP A 1 83 ? 29.771 23.342 -9.309 1.00 14.67 83 ASP A CA 1
ATOM 634 C C . ASP A 1 83 ? 29.817 22.290 -8.207 1.00 13.88 83 ASP A C 1
ATOM 635 O O . ASP A 1 83 ? 29.544 22.567 -7.025 1.00 14.79 83 ASP A O 1
ATOM 640 N N . TRP A 1 84 ? 30.226 21.100 -8.604 1.00 15.37 84 TRP A N 1
ATOM 641 C CA . TRP A 1 84 ? 30.310 19.999 -7.675 1.00 14.42 84 TRP A CA 1
ATOM 642 C C . TRP A 1 84 ? 31.408 20.168 -6.622 1.00 15.15 84 TRP A C 1
ATOM 643 O O . TRP A 1 84 ? 31.487 19.393 -5.669 1.00 15.79 84 TRP A O 1
ATOM 654 N N A MET A 1 85 ? 32.344 21.090 -6.816 0.50 15.04 85 MET A N 1
ATOM 655 N N B MET A 1 85 ? 32.306 21.122 -6.879 0.50 14.30 85 MET A N 1
ATOM 656 C CA A MET A 1 85 ? 33.339 21.320 -5.742 0.50 15.73 85 MET A CA 1
ATOM 657 C CA B MET A 1 85 ? 33.368 21.464 -5.926 0.50 16.91 85 MET A CA 1
ATOM 658 C C A MET A 1 85 ? 32.871 22.290 -4.680 0.50 14.83 85 MET A C 1
ATOM 659 C C B MET A 1 85 ? 32.867 22.262 -4.713 0.50 15.19 85 MET A C 1
ATOM 660 O O A MET A 1 85 ? 33.628 22.616 -3.765 0.50 17.69 85 MET A O 1
ATOM 661 O O B MET A 1 85 ? 33.588 22.403 -3.719 0.50 16.64 85 MET A O 1
ATOM 670 N N . ALA A 1 86 ? 31.620 22.739 -4.764 1.00 14.75 86 ALA A N 1
ATOM 671 C CA . ALA A 1 86 ? 31.038 23.530 -3.704 1.00 14.45 86 ALA A CA 1
ATOM 672 C C . ALA A 1 86 ? 30.596 22.653 -2.511 1.00 12.48 86 ALA A C 1
ATOM 673 O O . ALA A 1 86 ? 30.160 21.518 -2.714 1.00 12.85 86 ALA A O 1
ATOM 675 N N . PRO A 1 87 ? 30.638 23.229 -1.288 1.00 12.54 87 PRO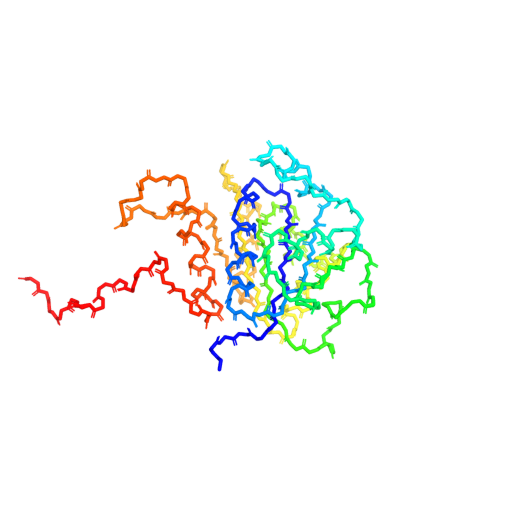 A N 1
ATOM 676 C CA . PRO A 1 87 ? 30.258 22.447 -0.100 1.00 13.14 87 PRO A CA 1
ATOM 677 C C . PRO A 1 87 ? 28.918 21.684 -0.196 1.00 12.15 87 PRO A C 1
ATOM 678 O O . PRO A 1 87 ? 28.886 20.517 0.194 1.00 13.73 87 PRO A O 1
ATOM 682 N N . PRO A 1 88 ? 27.844 22.308 -0.695 1.00 12.99 88 PRO A N 1
ATOM 683 C CA . PRO A 1 88 ? 26.530 21.616 -0.605 1.00 14.12 88 PRO A CA 1
ATOM 684 C C . PRO A 1 88 ? 26.457 20.305 -1.379 1.00 12.75 88 PRO A C 1
ATOM 685 O O . PRO A 1 88 ? 25.542 19.515 -1.154 1.00 13.36 88 PRO A O 1
ATOM 689 N N . ALA A 1 89 ? 27.416 20.073 -2.283 1.00 13.13 89 ALA A N 1
ATOM 690 C CA . ALA A 1 89 ? 27.394 18.857 -3.120 1.00 12.59 89 ALA A CA 1
ATOM 691 C C . ALA A 1 89 ? 27.764 17.558 -2.385 1.00 12.22 89 ALA A C 1
ATOM 692 O O . ALA A 1 89 ? 27.493 16.469 -2.925 1.00 13.80 89 ALA A O 1
ATOM 694 N N . SER A 1 90 ? 28.408 17.672 -1.210 1.00 12.86 90 SER A N 1
ATOM 695 C CA . SER A 1 90 ? 28.856 16.500 -0.467 1.00 12.26 90 SER A CA 1
ATOM 696 C C . SER A 1 90 ? 28.368 16.536 0.948 1.00 12.59 90 SER A C 1
ATOM 697 O O . SER A 1 90 ? 28.359 17.595 1.570 1.00 14.25 90 SER A O 1
ATOM 700 N N . GLY A 1 91 ? 27.994 15.371 1.476 1.00 12.95 91 GLY A N 1
ATOM 701 C CA . GLY A 1 91 ? 27.688 15.262 2.876 1.00 13.07 91 GLY A CA 1
ATOM 702 C C . GLY A 1 91 ? 28.893 15.339 3.790 1.00 13.66 91 GLY A C 1
ATOM 703 O O . GLY A 1 91 ? 28.729 15.436 4.984 1.00 15.22 91 GLY A O 1
ATOM 704 N N . SER A 1 92 ? 30.103 15.334 3.216 1.00 13.22 92 SER A N 1
ATOM 705 C CA . SER A 1 92 ? 31.295 15.544 4.019 1.00 14.13 92 SER A CA 1
ATOM 706 C C . SER A 1 92 ? 31.578 17.033 4.292 1.00 14.00 92 SER A C 1
ATOM 707 O O . SER A 1 92 ? 32.538 17.359 4.989 1.00 17.14 92 SER A O 1
ATOM 710 N N . SER A 1 93 ? 30.746 17.906 3.751 1.00 13.21 93 SER A N 1
ATOM 711 C CA . SER A 1 93 ? 30.809 19.322 4.006 1.00 14.03 93 SER A CA 1
ATOM 712 C C . SER A 1 93 ? 30.458 19.656 5.471 1.00 14.15 93 SER A C 1
ATOM 713 O O . SER A 1 93 ? 29.811 18.873 6.163 1.00 15.41 93 SER A O 1
ATOM 716 N N . ALA A 1 94 ? 30.902 20.815 5.918 1.00 15.03 94 ALA A N 1
ATOM 717 C CA . ALA A 1 94 ? 30.396 21.409 7.180 1.00 15.26 94 ALA A CA 1
ATOM 718 C C . ALA A 1 94 ? 28.898 21.502 7.092 1.00 15.06 94 ALA A C 1
ATOM 719 O O . ALA A 1 94 ? 28.338 21.764 6.044 1.00 15.71 94 ALA A O 1
ATOM 721 N N . PRO A 1 95 ? 28.192 21.269 8.190 1.00 13.97 95 PRO A N 1
ATOM 722 C CA . PRO A 1 95 ? 26.728 21.288 8.094 1.00 15.59 95 PRO A CA 1
ATOM 723 C C . PRO A 1 95 ? 26.092 22.640 7.865 1.00 15.02 95 PRO A C 1
ATOM 724 O O . PRO A 1 95 ? 26.522 23.614 8.467 1.00 15.60 95 PRO A O 1
ATOM 728 N N . ASN A 1 96 ? 25.103 22.672 6.989 1.00 16.67 96 ASN A N 1
ATOM 729 C CA . ASN A 1 96 ? 24.296 23.851 6.662 1.00 14.71 96 ASN A CA 1
ATOM 730 C C . ASN A 1 96 ? 22.836 23.384 6.840 1.00 13.83 96 ASN A C 1
ATOM 731 O O . ASN A 1 96 ? 22.501 22.191 6.708 1.00 14.53 96 ASN A O 1
ATOM 736 N N . ALA A 1 97 ? 21.953 24.327 7.184 1.00 11.81 97 ALA A N 1
ATOM 737 C CA . ALA A 1 97 ? 20.539 24.171 6.901 1.00 12.44 97 ALA A CA 1
ATOM 738 C C . ALA A 1 97 ? 20.258 24.572 5.434 1.00 12.09 97 ALA A C 1
ATOM 739 O O . ALA A 1 97 ? 20.948 25.446 4.918 1.00 16.37 97 ALA A O 1
ATOM 741 N N . MET A 1 98 ? 19.261 24.004 4.789 1.00 11.22 98 MET A N 1
ATOM 742 C CA . MET A 1 98 ? 18.946 24.356 3.415 1.00 11.43 98 MET A CA 1
ATOM 743 C C . MET A 1 98 ? 17.498 24.788 3.292 1.00 10.67 98 MET A C 1
ATOM 744 O O . MET A 1 98 ? 16.588 24.172 3.864 1.00 11.68 98 MET A O 1
ATOM 749 N N . VAL A 1 99 ? 17.305 25.860 2.538 1.00 10.12 99 VAL A N 1
ATOM 750 C CA . VAL A 1 99 ? 15.975 26.399 2.232 1.00 10.41 99 VAL A CA 1
ATOM 751 C C . VAL A 1 99 ? 15.907 26.543 0.706 1.00 9.91 99 VAL A C 1
ATOM 752 O O . VAL A 1 99 ? 16.793 27.152 0.097 1.00 11.45 99 VAL A O 1
ATOM 756 N N . ILE A 1 100 ? 14.821 26.021 0.095 1.00 10.27 100 ILE A N 1
ATOM 757 C CA . ILE A 1 100 ? 14.542 26.270 -1.310 1.00 9.91 100 ILE A CA 1
ATOM 758 C C . ILE A 1 100 ? 13.342 27.196 -1.359 1.00 10.45 100 ILE A C 1
ATOM 759 O O . ILE A 1 100 ? 12.200 26.826 -1.026 1.00 10.98 100 ILE A O 1
ATOM 764 N N . CYS A 1 101 ? 13.588 28.480 -1.681 1.00 10.83 101 CYS A N 1
ATOM 765 C CA . CYS A 1 101 ? 12.562 29.529 -1.572 1.00 11.26 101 CYS A CA 1
ATOM 766 C C . CYS A 1 101 ? 12.738 30.569 -2.674 1.00 11.53 101 CYS A C 1
ATOM 767 O O . CYS A 1 101 ? 13.710 31.304 -2.633 1.00 13.30 101 CYS A O 1
ATOM 770 N N . PRO A 1 102 ? 11.800 30.644 -3.619 1.00 10.47 102 PRO A N 1
ATOM 771 C CA . PRO A 1 102 ? 10.674 29.746 -3.816 1.00 11.58 102 PRO A CA 1
ATOM 772 C C . PRO A 1 102 ? 11.115 28.378 -4.364 1.00 11.32 102 PRO A C 1
ATOM 773 O O . PRO A 1 102 ? 12.255 28.273 -4.897 1.00 12.04 102 PRO A O 1
ATOM 777 N N . CYS A 1 103 ? 10.271 27.380 -4.176 1.00 10.84 103 CYS A N 1
ATOM 778 C CA . CYS A 1 103 ? 10.465 26.035 -4.670 1.00 10.18 103 CYS A CA 1
ATOM 779 C C . CYS A 1 103 ? 9.473 25.746 -5.785 1.00 11.06 103 CYS A C 1
ATOM 780 O O . CYS A 1 103 ? 8.288 25.623 -5.542 1.00 12.71 103 CYS A O 1
ATOM 783 N N . SER A 1 104 ? 9.968 25.672 -7.013 1.00 10.30 104 SER A N 1
ATOM 784 C CA . SER A 1 104 ? 9.120 25.318 -8.129 1.00 9.53 104 SER A CA 1
ATOM 785 C C . SER A 1 104 ? 8.557 23.895 -7.973 1.00 10.53 104 SER A C 1
ATOM 786 O O . SER A 1 104 ? 9.128 23.054 -7.276 1.00 9.18 104 SER A O 1
ATOM 789 N N . THR A 1 105 ? 7.483 23.606 -8.699 1.00 9.91 105 THR A N 1
ATOM 790 C CA . THR A 1 105 ? 6.982 22.246 -8.700 1.00 10.44 105 THR A CA 1
ATOM 791 C C . THR A 1 105 ? 8.005 21.270 -9.314 1.00 9.46 105 THR A C 1
ATOM 792 O O . THR A 1 105 ? 8.073 20.105 -8.874 1.00 10.26 105 THR A O 1
ATOM 796 N N . GLY A 1 106 ? 8.810 21.758 -10.260 1.00 10.47 106 GLY A N 1
ATOM 797 C CA . GLY A 1 106 ? 9.808 20.902 -10.829 1.00 11.03 106 GLY A CA 1
ATOM 798 C C . GLY A 1 106 ? 10.941 20.544 -9.884 1.00 9.47 106 GLY A C 1
ATOM 799 O O . GLY A 1 106 ? 11.440 19.430 -9.878 1.00 10.62 106 GLY A O 1
ATOM 800 N N . THR A 1 107 ? 11.338 21.529 -9.082 1.00 9.92 107 THR A N 1
ATOM 801 C CA . THR A 1 107 ? 12.393 21.242 -8.069 1.00 10.31 107 THR A CA 1
ATOM 802 C C . THR A 1 107 ? 11.816 20.378 -6.960 1.00 9.26 107 THR A C 1
ATOM 803 O O . THR A 1 107 ? 12.474 19.468 -6.473 1.00 10.20 107 THR A O 1
ATOM 807 N N . LEU A 1 108 ? 10.570 20.636 -6.546 1.00 9.77 108 LEU A N 1
ATOM 808 C CA . LEU A 1 108 ? 9.909 19.738 -5.615 1.00 9.10 108 LEU A CA 1
ATOM 809 C C . LEU A 1 108 ? 9.937 18.278 -6.095 1.00 9.51 108 LEU A C 1
ATOM 810 O O . LEU A 1 108 ? 10.224 17.347 -5.357 1.00 10.46 108 LEU A O 1
ATOM 815 N N . SER A 1 109 ? 9.573 18.113 -7.368 1.00 9.15 109 SER A N 1
ATOM 816 C CA . SER A 1 109 ? 9.654 16.795 -8.000 1.00 8.72 109 SER A CA 1
ATOM 817 C C . SER A 1 109 ? 11.019 16.139 -7.976 1.00 8.62 109 SER A C 1
ATOM 818 O O . SER A 1 109 ? 11.203 14.992 -7.563 1.00 9.93 109 SER A O 1
ATOM 821 N N . ALA A 1 110 ? 12.020 16.944 -8.389 1.00 9.52 110 ALA A N 1
ATOM 822 C CA . ALA A 1 110 ? 13.397 16.449 -8.417 1.00 9.05 110 ALA A CA 1
ATOM 823 C C . ALA A 1 110 ? 13.853 16.022 -7.048 1.00 10.24 110 ALA A C 1
ATOM 824 O O . ALA A 1 110 ? 14.512 14.985 -6.900 1.00 11.83 110 ALA A O 1
ATOM 826 N N . VAL A 1 111 ? 13.546 16.813 -6.029 1.00 8.94 111 VAL A N 1
ATOM 827 C CA . VAL A 1 111 ? 13.954 16.458 -4.680 1.00 10.42 111 VAL A CA 1
ATOM 828 C C . VAL A 1 111 ? 13.267 15.195 -4.215 1.00 9.60 111 VAL A C 1
ATOM 829 O O . VAL A 1 111 ? 13.887 14.317 -3.605 1.00 11.34 111 VAL A O 1
ATOM 833 N N . ALA A 1 112 ? 11.956 15.069 -4.462 1.00 8.86 112 ALA A N 1
ATOM 834 C CA . ALA A 1 112 ? 11.194 13.904 -4.059 1.00 9.04 112 ALA A CA 1
ATOM 835 C C . ALA A 1 112 ? 11.688 12.601 -4.706 1.00 9.86 112 ALA A C 1
ATOM 836 O O . ALA A 1 112 ? 11.640 11.548 -4.116 1.00 12.46 112 ALA A O 1
ATOM 838 N N . THR A 1 113 ? 12.112 12.684 -5.971 1.00 10.41 113 THR A N 1
ATOM 839 C CA . THR A 1 113 ? 12.521 11.493 -6.710 1.00 10.68 113 THR A CA 1
ATOM 840 C C . THR A 1 113 ? 14.014 11.226 -6.625 1.00 10.92 113 THR A C 1
ATOM 841 O O . THR A 1 113 ? 14.463 10.149 -6.952 1.00 11.68 113 THR A O 1
ATOM 845 N N . GLY A 1 114 ? 14.758 12.198 -6.123 1.00 10.16 114 GLY A N 1
ATOM 846 C CA . GLY A 1 114 ? 16.199 12.073 -6.084 1.00 10.48 114 GLY A CA 1
ATOM 847 C C . GLY A 1 114 ? 16.984 12.353 -7.373 1.00 9.31 114 GLY A C 1
ATOM 848 O O . GLY A 1 114 ? 18.149 11.937 -7.487 1.00 11.18 114 GLY A O 1
ATOM 849 N N . ALA A 1 115 ? 16.411 13.188 -8.231 1.00 10.32 115 ALA A N 1
ATOM 850 C CA . ALA A 1 115 ? 17.043 13.420 -9.547 1.00 11.03 115 ALA A CA 1
ATOM 851 C C . ALA A 1 115 ? 18.463 14.021 -9.546 1.00 13.16 115 ALA A C 1
ATOM 852 O O . ALA A 1 115 ? 19.269 13.684 -10.414 1.00 13.34 115 ALA A O 1
ATOM 854 N N . CYS A 1 116 ? 18.810 14.824 -8.585 1.00 15.53 116 CYS A N 1
ATOM 855 C CA . CYS A 1 116 ? 20.192 15.347 -8.529 1.00 14.52 116 CYS A CA 1
ATOM 856 C C . CYS A 1 116 ? 20.767 15.858 -9.884 1.00 16.00 116 CYS A C 1
ATOM 857 O O . CYS A 1 116 ? 21.963 15.688 -10.130 1.00 19.54 116 CYS A O 1
ATOM 860 N N . ASN A 1 117 ? 19.985 16.610 -10.669 1.00 14.36 117 ASN A N 1
ATOM 861 C CA . ASN A 1 117 ? 20.443 17.085 -11.961 1.00 14.92 117 ASN A CA 1
ATOM 862 C C . ASN A 1 117 ? 21.262 18.370 -11.995 1.00 17.53 117 ASN A C 1
ATOM 863 O O . ASN A 1 117 ? 21.866 18.719 -12.994 1.00 22.97 117 ASN A O 1
ATOM 868 N N . ASN A 1 118 ? 21.341 19.028 -10.850 1.00 14.63 118 ASN A N 1
ATOM 869 C CA . ASN A 1 118 ? 22.124 20.251 -10.718 1.00 12.89 118 ASN A CA 1
ATOM 870 C C . ASN A 1 118 ? 22.464 20.375 -9.240 1.00 12.70 118 ASN A C 1
ATOM 871 O O . ASN A 1 118 ? 22.046 19.540 -8.409 1.00 12.58 118 ASN A O 1
ATOM 876 N N . LEU A 1 119 ? 23.177 21.432 -8.895 1.00 11.39 119 LEU A N 1
ATOM 877 C CA . LEU A 1 119 ? 23.644 21.575 -7.517 1.00 11.15 119 LEU A CA 1
ATOM 878 C C . LEU A 1 119 ? 22.546 21.775 -6.515 1.00 10.95 119 LEU A C 1
ATOM 879 O O . LEU A 1 119 ? 22.647 21.316 -5.386 1.00 11.70 119 LEU A O 1
ATOM 884 N N . ILE A 1 120 ? 21.471 22.462 -6.909 1.00 11.23 120 ILE A N 1
ATOM 885 C CA . ILE A 1 120 ? 20.343 22.616 -5.977 1.00 10.64 120 ILE A CA 1
ATOM 886 C C . ILE A 1 120 ? 19.758 21.263 -5.592 1.00 10.98 120 ILE A C 1
ATOM 887 O O . ILE A 1 120 ? 19.550 20.974 -4.400 1.00 11.04 120 ILE A O 1
ATOM 892 N N . GLU A 1 121 ? 19.514 20.449 -6.610 1.00 10.60 121 GLU A N 1
ATOM 893 C CA . GLU A 1 121 ? 18.908 19.149 -6.389 1.00 11.92 121 GLU A CA 1
ATOM 894 C C . GLU A 1 121 ? 19.812 18.203 -5.628 1.00 11.44 121 GLU A C 1
ATOM 895 O O . GLU A 1 121 ? 19.393 17.530 -4.684 1.00 11.36 121 GLU A O 1
ATOM 901 N N . ARG A 1 122 ? 21.076 18.206 -5.963 1.00 10.84 122 ARG A N 1
ATOM 902 C CA . ARG A 1 122 ? 22.046 17.41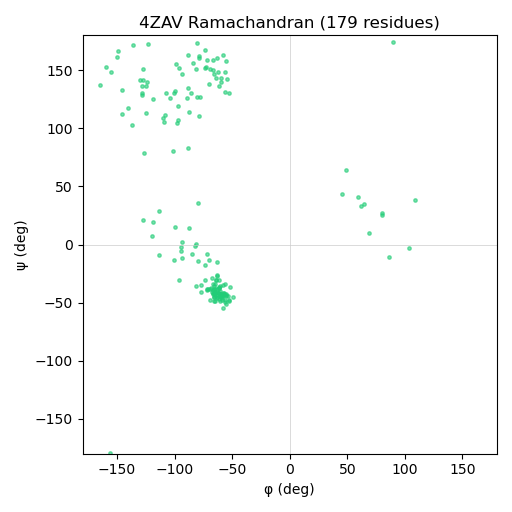5 -5.224 1.00 10.02 122 ARG A CA 1
ATOM 903 C C . ARG A 1 122 ? 22.189 17.886 -3.810 1.00 9.93 122 ARG A C 1
ATOM 904 O O . ARG A 1 122 ? 22.292 17.085 -2.871 1.00 10.63 122 ARG A O 1
ATOM 912 N N . ALA A 1 123 ? 22.197 19.217 -3.599 1.00 11.01 123 ALA A N 1
ATOM 913 C CA . ALA A 1 123 ? 22.288 19.756 -2.251 1.00 10.01 123 ALA A CA 1
ATOM 914 C C . ALA A 1 123 ? 21.155 19.281 -1.354 1.00 9.51 123 ALA A C 1
ATOM 915 O O . ALA A 1 123 ? 21.366 18.955 -0.186 1.00 11.37 123 ALA A O 1
ATOM 917 N N . ALA A 1 124 ? 19.933 19.254 -1.902 1.00 9.68 124 ALA A N 1
ATOM 918 C CA . ALA A 1 124 ? 18.768 18.770 -1.167 1.00 10.61 124 ALA A CA 1
ATOM 919 C C . ALA A 1 124 ? 18.895 17.270 -0.866 1.00 10.32 124 ALA A C 1
ATOM 920 O O . ALA A 1 124 ? 18.511 16.851 0.219 1.00 10.63 124 ALA A O 1
ATOM 922 N N . ASP A 1 125 ? 19.362 16.516 -1.862 1.00 9.84 125 ASP A N 1
ATOM 923 C CA . ASP A 1 125 ? 19.593 15.096 -1.696 1.00 10.70 125 ASP A CA 1
ATOM 924 C C . ASP A 1 125 ? 20.568 14.811 -0.534 1.00 10.92 125 ASP A C 1
ATOM 925 O O . ASP A 1 125 ? 20.351 13.910 0.312 1.00 10.81 125 ASP A O 1
ATOM 930 N N . VAL A 1 126 ? 21.612 15.641 -0.474 1.00 10.36 126 VAL A N 1
ATOM 931 C CA . VAL A 1 126 ? 22.575 15.546 0.577 1.00 10.16 126 VAL A CA 1
ATOM 932 C C . VAL A 1 126 ? 21.971 15.880 1.945 1.00 8.87 126 VAL A C 1
ATOM 933 O O . VAL A 1 126 ? 22.208 15.207 2.945 1.00 10.81 126 VAL A O 1
ATOM 937 N N . ALA A 1 127 ? 21.201 16.966 1.956 1.00 9.89 127 ALA A N 1
ATOM 938 C CA . ALA A 1 127 ? 20.529 17.309 3.214 1.00 10.42 127 ALA A CA 1
ATOM 939 C C . ALA A 1 127 ? 19.680 16.188 3.783 1.00 9.29 127 ALA A C 1
ATOM 940 O O . ALA A 1 127 ? 19.778 15.858 4.965 1.00 11.77 127 ALA A O 1
ATOM 942 N N . LEU A 1 128 ? 18.932 15.547 2.879 1.00 10.11 128 LEU A N 1
ATOM 943 C CA . LEU A 1 128 ? 18.105 14.452 3.333 1.00 9.54 128 LEU A CA 1
ATOM 944 C C . LEU A 1 128 ? 18.930 13.268 3.839 1.00 9.98 128 LEU A C 1
ATOM 945 O O . LEU A 1 128 ? 18.598 12.693 4.906 1.00 13.04 128 LEU A O 1
ATOM 950 N N . LYS A 1 129 ? 19.971 12.883 3.106 1.00 10.03 129 LYS A N 1
ATOM 951 C CA . LYS A 1 129 ? 20.764 11.718 3.520 1.00 10.82 129 LYS A CA 1
ATOM 952 C C . LYS A 1 129 ? 21.552 11.918 4.808 1.00 11.49 129 LYS A C 1
ATOM 953 O O . LYS A 1 129 ? 21.800 10.990 5.550 1.00 12.65 129 LYS A O 1
ATOM 959 N N . GLU A 1 130 ? 21.915 13.195 5.063 1.00 10.95 130 GLU A N 1
ATOM 960 C CA . GLU A 1 130 ? 22.672 13.563 6.253 1.00 11.33 130 GLU A CA 1
ATOM 961 C C . GLU A 1 130 ? 21.778 14.017 7.430 1.00 11.83 130 GLU A C 1
ATOM 962 O O . GLU A 1 130 ? 22.284 14.331 8.507 1.00 13.25 130 GLU A O 1
ATOM 968 N N . ARG A 1 131 ? 20.462 14.047 7.191 1.00 11.17 131 ARG A N 1
ATOM 969 C CA . ARG A 1 131 ? 19.511 14.462 8.183 1.00 12.07 131 ARG A CA 1
ATOM 970 C C . ARG A 1 131 ? 19.788 15.906 8.662 1.00 11.99 131 ARG A C 1
ATOM 971 O O . ARG A 1 131 ? 19.569 16.271 9.817 1.00 15.11 131 ARG A O 1
ATOM 979 N N . ARG A 1 132 ? 20.136 16.756 7.696 1.00 11.35 132 ARG A N 1
ATOM 980 C CA . ARG A 1 132 ? 20.318 18.164 7.936 1.00 12.00 132 ARG A CA 1
ATOM 981 C C . ARG A 1 132 ? 19.046 18.899 7.503 1.00 12.05 132 ARG A C 1
ATOM 982 O O . ARG A 1 132 ? 18.277 18.420 6.672 1.00 12.99 132 ARG A O 1
ATOM 990 N N . PRO A 1 133 ? 18.797 20.065 8.059 1.00 12.88 133 PRO A N 1
ATOM 991 C CA . PRO A 1 133 ? 17.507 20.713 7.748 1.00 12.47 133 PRO A CA 1
ATOM 992 C C . PRO A 1 133 ? 17.288 20.990 6.295 1.00 11.87 133 PRO A C 1
ATOM 993 O O . PRO A 1 133 ? 18.190 21.472 5.575 1.00 12.78 133 PRO A O 1
ATOM 997 N N . LEU A 1 134 ? 16.031 20.751 5.877 1.00 11.60 134 LEU A N 1
ATOM 998 C CA . LEU A 1 134 ? 15.632 21.059 4.512 1.00 10.14 134 LEU A CA 1
ATOM 999 C C . LEU A 1 134 ? 14.210 21.645 4.554 1.00 10.54 134 LEU A C 1
ATOM 1000 O O . LEU A 1 134 ? 13.263 20.953 4.984 1.00 12.00 134 LEU A O 1
ATOM 1005 N N . VAL A 1 135 ? 14.069 22.888 4.129 1.00 10.05 135 VAL A N 1
ATOM 1006 C CA . VAL A 1 135 ? 12.780 23.605 4.075 1.00 10.68 135 VAL A CA 1
ATOM 1007 C C . VAL A 1 135 ? 12.464 23.933 2.639 1.00 10.56 135 VAL A C 1
ATOM 1008 O O . VAL A 1 135 ? 13.317 24.497 1.940 1.00 11.92 135 VAL A O 1
ATOM 1012 N N A LEU A 1 136 ? 11.321 23.477 2.142 0.50 9.46 136 LEU A N 1
ATOM 1013 N N B LEU A 1 136 ? 11.276 23.572 2.197 0.50 9.94 136 LEU A N 1
ATOM 1014 C CA A LEU A 1 136 ? 10.844 23.824 0.772 0.50 9.18 136 LEU A CA 1
ATOM 1015 C CA B LEU A 1 136 ? 10.833 23.851 0.828 0.50 9.67 136 LEU A CA 1
ATOM 1016 C C A LEU A 1 136 ? 9.684 24.768 0.869 0.50 9.61 136 LEU A C 1
ATOM 1017 C C B LEU A 1 136 ? 9.677 24.793 0.896 0.50 9.65 136 LEU A C 1
ATOM 1018 O O A LEU A 1 136 ? 8.750 24.517 1.629 0.50 10.49 136 LEU A O 1
ATOM 1019 O O B LEU A 1 136 ? 8.749 24.573 1.678 0.50 10.71 136 LEU A O 1
ATOM 1028 N N . VAL A 1 137 ? 9.720 25.827 0.051 1.00 9.65 137 VAL A N 1
ATOM 1029 C CA . VAL A 1 137 ? 8.671 26.868 0.054 1.00 9.99 137 VAL A CA 1
ATOM 1030 C C . VAL A 1 137 ? 7.994 26.875 -1.327 1.00 9.90 137 VAL A C 1
ATOM 1031 O O . VAL A 1 137 ? 8.325 27.737 -2.171 1.00 10.72 137 VAL A O 1
ATOM 1035 N N . PRO A 1 138 ? 7.065 25.968 -1.579 1.00 9.89 138 PRO A N 1
ATOM 1036 C CA . PRO A 1 138 ? 6.392 25.966 -2.849 1.00 10.33 138 PRO A CA 1
ATOM 1037 C C . PRO A 1 138 ? 5.401 27.139 -2.986 1.00 10.30 138 PRO A C 1
ATOM 1038 O O . PRO A 1 138 ? 4.869 27.659 -1.987 1.00 12.02 138 PRO A O 1
ATOM 1042 N N . ARG A 1 139 ? 5.189 27.538 -4.238 1.00 11.11 139 ARG A N 1
ATOM 1043 C CA . ARG A 1 139 ? 4.163 28.567 -4.575 1.00 12.44 139 ARG A CA 1
ATOM 1044 C C . ARG A 1 139 ? 3.475 28.049 -5.810 1.00 11.53 139 ARG A C 1
ATOM 1045 O O . ARG A 1 139 ? 4.048 28.066 -6.893 1.00 13.25 139 ARG A O 1
ATOM 1053 N N . GLU A 1 140 ? 2.282 27.504 -5.606 1.00 12.32 140 GLU A N 1
ATOM 1054 C CA . GLU A 1 140 ? 1.501 26.967 -6.713 1.00 11.65 140 GLU A CA 1
ATOM 1055 C C . GLU A 1 140 ? 0.068 26.918 -6.214 1.00 10.89 140 GLU A C 1
ATOM 1056 O O . GLU A 1 140 ? -0.224 26.796 -5.037 1.00 13.61 140 GLU A O 1
ATOM 1062 N N . ALA A 1 141 ? -0.881 27.009 -7.165 1.00 10.70 141 ALA A N 1
ATOM 1063 C CA . ALA A 1 141 ? -2.302 26.812 -6.873 1.00 11.16 141 ALA A CA 1
ATOM 1064 C C . ALA A 1 141 ? -3.030 26.602 -8.181 1.00 10.93 141 ALA A C 1
ATOM 1065 O O . ALA A 1 141 ? -2.793 27.340 -9.172 1.00 13.37 141 ALA A O 1
ATOM 1067 N N . PRO A 1 142 ? -3.958 25.657 -8.271 1.00 11.19 142 PRO A N 1
ATOM 1068 C CA . PRO A 1 142 ? -4.066 24.542 -7.329 1.00 11.52 142 PRO A CA 1
ATOM 1069 C C . PRO A 1 142 ? -2.824 23.688 -7.223 1.00 11.46 142 PRO A C 1
ATOM 1070 O O . PRO A 1 142 ? -1.952 23.756 -8.105 1.00 12.66 142 PRO A O 1
ATOM 1074 N N . PHE A 1 143 ? -2.761 22.894 -6.140 1.00 11.59 143 PHE A N 1
ATOM 1075 C CA . PHE A 1 143 ? -1.811 21.782 -6.046 1.00 13.25 143 PHE A CA 1
ATOM 1076 C C . PHE A 1 143 ? -2.485 20.567 -6.629 1.00 14.39 143 PHE A C 1
ATOM 1077 O O . PHE A 1 143 ? -3.548 20.192 -6.081 1.00 17.44 143 PHE A O 1
ATOM 1085 N N . SER A 1 144 ? -1.881 19.892 -7.604 1.00 11.71 144 SER A N 1
ATOM 1086 C CA . SER A 1 144 ? -2.396 18.595 -8.056 1.00 11.64 144 SER A CA 1
ATOM 1087 C C . SER A 1 144 ? -1.939 17.478 -7.115 1.00 9.93 144 SER A C 1
ATOM 1088 O O . SER A 1 144 ? -1.110 17.667 -6.244 1.00 10.12 144 SER A O 1
ATOM 1091 N N . SER A 1 145 ? -2.482 16.286 -7.372 1.00 9.75 145 SER A N 1
ATOM 1092 C CA . SER A 1 145 ? -2.030 15.123 -6.635 1.00 9.85 145 SER A CA 1
ATOM 1093 C C . SER A 1 145 ? -0.568 14.809 -6.844 1.00 9.45 145 SER A C 1
ATOM 1094 O O . SER A 1 145 ? 0.034 14.231 -5.958 1.00 11.02 145 SER A O 1
ATOM 1097 N N A ILE A 1 146 ? -0.055 15.170 -8.025 0.50 9.66 146 ILE A N 1
ATOM 1098 N N B ILE A 1 146 ? -0.023 15.179 -7.995 0.50 9.46 146 ILE A N 1
ATOM 1099 C CA A ILE A 1 146 ? 1.385 15.012 -8.292 0.50 10.76 146 ILE A CA 1
ATOM 1100 C CA B ILE A 1 146 ? 1.412 14.942 -8.152 0.50 9.28 146 ILE A CA 1
ATOM 1101 C C A ILE A 1 146 ? 2.194 15.800 -7.234 0.50 10.31 146 ILE A C 1
ATOM 1102 C C B ILE A 1 146 ? 2.214 15.806 -7.175 0.50 9.69 146 ILE A C 1
ATOM 1103 O O A ILE A 1 146 ? 3.103 15.292 -6.556 0.50 10.87 146 ILE A O 1
ATOM 1104 O O B ILE A 1 146 ? 3.141 15.357 -6.493 0.50 10.01 146 ILE A O 1
ATOM 1113 N N . HIS A 1 147 ? 1.848 17.072 -7.124 1.00 8.51 147 HIS A N 1
ATOM 1114 C CA . HIS A 1 147 ? 2.499 17.974 -6.182 1.00 9.00 147 HIS A CA 1
ATOM 1115 C C . HIS A 1 147 ? 2.348 17.480 -4.746 1.00 8.32 147 HIS A C 1
ATOM 1116 O O . HIS A 1 147 ? 3.319 17.451 -3.963 1.00 9.20 147 HIS A O 1
ATOM 1123 N N . LEU A 1 148 ? 1.118 17.110 -4.401 1.00 8.57 148 LEU A N 1
ATOM 1124 C CA . LEU A 1 148 ? 0.813 16.692 -3.053 1.00 8.90 148 LEU A CA 1
ATOM 1125 C C . LEU A 1 148 ? 1.568 15.434 -2.639 1.00 8.81 148 LEU A C 1
ATOM 1126 O O . LEU A 1 148 ? 2.039 15.328 -1.514 1.00 9.95 148 LEU A O 1
ATOM 1131 N N . GLU A 1 149 ? 1.617 14.438 -3.554 1.00 9.45 149 GLU A N 1
ATOM 1132 C CA . GLU A 1 149 ? 2.350 13.210 -3.252 1.00 9.50 149 GLU A CA 1
ATOM 1133 C C . GLU A 1 149 ? 3.826 13.486 -3.019 1.00 8.29 149 GLU A C 1
ATOM 1134 O O . GLU A 1 149 ? 4.466 12.933 -2.126 1.00 10.04 149 GLU A O 1
ATOM 1140 N N . ASN A 1 150 ? 4.401 14.368 -3.854 1.00 8.83 150 ASN A N 1
ATOM 1141 C CA . ASN A 1 150 ? 5.807 14.713 -3.715 1.00 8.49 150 ASN A CA 1
ATOM 1142 C C . ASN A 1 150 ? 6.070 15.424 -2.373 1.00 8.94 150 ASN A C 1
ATOM 1143 O O . ASN A 1 150 ? 7.032 15.125 -1.661 1.00 9.50 150 ASN A O 1
ATOM 1148 N N A MET A 1 151 ? 5.185 16.372 -2.024 0.50 8.81 151 MET A N 1
ATOM 1149 N N B MET A 1 151 ? 5.186 16.358 -2.017 0.50 8.91 151 MET A N 1
ATOM 1150 C CA A MET A 1 151 ? 5.322 17.052 -0.744 0.50 8.78 151 MET A CA 1
ATOM 1151 C CA B MET A 1 151 ? 5.318 17.039 -0.741 0.50 8.83 151 MET A CA 1
ATOM 1152 C C A MET A 1 151 ? 5.160 16.070 0.446 0.50 7.77 151 MET A C 1
ATOM 1153 C C B MET A 1 151 ? 5.144 16.077 0.443 0.50 7.86 151 MET A C 1
ATOM 1154 O O A MET A 1 151 ? 5.903 16.133 1.435 0.50 9.17 151 MET A O 1
ATOM 1155 O O B MET A 1 151 ? 5.869 16.156 1.407 0.50 9.39 151 MET A O 1
ATOM 1164 N N . LEU A 1 152 ? 4.175 15.167 0.357 1.00 8.54 152 LEU A N 1
ATOM 1165 C CA . LEU A 1 152 ? 3.925 14.197 1.395 1.00 8.02 152 LEU A CA 1
ATOM 1166 C C . LEU A 1 152 ? 5.143 13.303 1.646 1.00 7.87 152 LEU A C 1
ATOM 1167 O O . LEU A 1 152 ? 5.573 13.056 2.782 1.00 9.38 152 LEU A O 1
ATOM 1172 N N . LYS A 1 153 ? 5.703 12.756 0.513 1.00 8.64 153 LYS A N 1
ATOM 1173 C CA . LYS A 1 153 ? 6.874 11.887 0.654 1.00 9.49 153 LYS A CA 1
ATOM 1174 C C . LYS A 1 153 ? 7.984 12.624 1.400 1.00 8.97 153 LYS A C 1
ATOM 1175 O O . LYS A 1 153 ? 8.625 12.087 2.299 1.00 11.34 153 LYS A O 1
ATOM 1181 N N . LEU A 1 154 ? 8.256 13.863 0.985 1.00 8.74 154 LEU A N 1
ATOM 1182 C CA . LEU A 1 154 ? 9.333 14.634 1.615 1.00 9.66 154 LEU A CA 1
ATOM 1183 C C . LEU A 1 154 ? 9.054 15.013 3.052 1.00 9.28 154 LEU A C 1
ATOM 1184 O O . LEU A 1 154 ? 9.957 14.887 3.923 1.00 10.50 154 LEU A O 1
ATOM 1189 N N . SER A 1 155 ? 7.808 15.410 3.342 1.00 9.06 155 SER A N 1
ATOM 1190 C CA . SER A 1 155 ? 7.461 15.670 4.738 1.00 8.88 155 SER A CA 1
ATOM 1191 C C . SER A 1 155 ? 7.601 14.425 5.635 1.00 9.18 155 SER A C 1
ATOM 1192 O O . SER A 1 155 ? 8.095 14.496 6.779 1.00 10.75 155 SER A O 1
ATOM 1195 N N . ASN A 1 156 ? 7.242 13.275 5.094 1.00 9.37 156 ASN A N 1
ATOM 1196 C CA . ASN A 1 156 ? 7.405 12.029 5.831 1.00 10.86 156 ASN A CA 1
ATOM 1197 C C . ASN A 1 156 ? 8.862 11.691 6.150 1.00 11.59 156 ASN A C 1
ATOM 1198 O O . ASN A 1 156 ? 9.124 11.012 7.139 1.00 15.29 156 ASN A O 1
ATOM 1203 N N . LEU A 1 157 ? 9.770 12.190 5.320 1.00 11.96 157 LEU A N 1
ATOM 1204 C CA . LEU A 1 157 ? 11.200 11.985 5.435 1.00 13.84 157 LEU A CA 1
ATOM 1205 C C . LEU A 1 157 ? 11.901 13.081 6.212 1.00 17.85 157 LEU A C 1
ATOM 1206 O O . LEU A 1 157 ? 13.135 13.015 6.409 1.00 24.38 157 LEU A O 1
ATOM 1211 N N . GLY A 1 158 ? 11.138 14.036 6.722 1.00 13.34 158 GLY A N 1
ATOM 1212 C CA . GLY A 1 158 ? 11.611 15.065 7.638 1.00 13.49 158 GLY A CA 1
ATOM 1213 C C . GLY A 1 158 ? 11.823 16.445 7.042 1.00 13.17 158 GLY A C 1
ATOM 1214 O O . GLY A 1 158 ? 12.200 17.376 7.770 1.00 14.01 158 GLY A O 1
ATOM 1215 N N . ALA A 1 159 ? 11.630 16.607 5.757 1.00 12.13 159 ALA A N 1
ATOM 1216 C CA . ALA A 1 159 ? 11.647 17.953 5.171 1.00 11.44 159 ALA A CA 1
ATOM 1217 C C . ALA A 1 159 ? 10.483 18.769 5.675 1.00 10.34 159 ALA A C 1
ATOM 1218 O O . ALA A 1 159 ? 9.402 18.216 5.946 1.00 11.24 159 ALA A O 1
ATOM 1220 N N . VAL A 1 160 ? 10.658 20.089 5.751 1.00 9.94 160 VAL A N 1
ATOM 1221 C CA . VAL A 1 160 ? 9.567 20.981 6.106 1.00 10.53 160 VAL A CA 1
ATOM 1222 C C . VAL A 1 160 ? 8.956 21.559 4.845 1.00 10.06 160 VAL A C 1
ATOM 1223 O O . VAL A 1 160 ? 9.644 22.252 4.117 1.00 11.49 160 VAL A O 1
ATOM 1227 N N . ILE A 1 161 ? 7.682 21.279 4.665 1.00 9.54 161 ILE A N 1
ATOM 1228 C CA . ILE A 1 161 ? 6.954 21.840 3.515 1.00 9.53 161 ILE A CA 1
ATOM 1229 C C . ILE A 1 161 ? 6.218 23.079 4.009 1.00 9.52 161 ILE A C 1
ATOM 1230 O O . ILE A 1 161 ? 5.264 22.975 4.755 1.00 10.47 161 ILE A O 1
ATOM 1235 N N . LEU A 1 162 ? 6.735 24.204 3.605 1.00 8.98 162 LEU A N 1
ATOM 1236 C CA . LEU A 1 162 ? 6.280 25.509 4.074 1.00 9.82 162 LEU A CA 1
ATOM 1237 C C . LEU A 1 162 ? 5.792 26.337 2.905 1.00 9.79 162 LEU A C 1
ATOM 1238 O O . LEU A 1 162 ? 6.553 27.083 2.293 1.00 11.31 162 LEU A O 1
ATOM 1243 N N A PRO A 1 163 ? 4.508 26.177 2.537 0.50 9.90 163 PRO A N 1
ATOM 1244 N N B PRO A 1 163 ? 4.521 26.176 2.520 0.50 11.13 163 PRO A N 1
ATOM 1245 C CA A PRO A 1 163 ? 3.981 26.863 1.369 0.50 10.52 163 PRO A CA 1
ATOM 1246 C CA B PRO A 1 163 ? 4.156 26.905 1.337 0.50 11.75 163 PRO A CA 1
ATOM 1247 C C A PRO A 1 163 ? 3.982 28.372 1.572 0.50 11.12 163 PRO A C 1
ATOM 1248 C C B PRO A 1 163 ? 4.136 28.402 1.581 0.50 9.99 163 PRO A C 1
ATOM 1249 O O A PRO A 1 163 ? 3.774 28.837 2.690 0.50 11.26 163 PRO A O 1
ATOM 1250 O O B PRO A 1 163 ? 4.084 28.894 2.709 0.50 12.18 163 PRO A O 1
ATOM 1257 N N . ALA A 1 164 ? 4.154 29.121 0.464 1.00 10.56 164 ALA A N 1
ATOM 1258 C CA . ALA A 1 164 ? 4.127 30.583 0.504 1.00 12.27 164 ALA A CA 1
ATOM 1259 C C . ALA A 1 164 ? 2.681 31.009 0.598 1.00 11.42 164 ALA A C 1
ATOM 1260 O O . ALA A 1 164 ? 2.039 31.509 -0.343 1.00 12.12 164 ALA A O 1
ATOM 1262 N N . ALA A 1 165 ? 2.134 30.789 1.789 1.00 10.33 165 ALA A N 1
ATOM 1263 C CA . ALA A 1 165 ? 0.719 30.993 2.118 1.00 10.94 165 ALA A CA 1
ATOM 1264 C C . ALA A 1 165 ? 0.626 31.908 3.361 1.00 11.28 165 ALA A C 1
ATOM 1265 O O . ALA A 1 165 ? 0.519 31.434 4.507 1.00 12.55 165 ALA A O 1
ATOM 1267 N N . PRO A 1 166 ? 0.801 33.225 3.151 1.00 11.81 166 PRO A N 1
ATOM 1268 C CA . PRO A 1 166 ? 0.884 34.132 4.303 1.00 11.23 166 PRO A CA 1
ATOM 1269 C C . PRO A 1 166 ? -0.415 34.212 5.087 1.00 11.27 166 PRO A C 1
ATOM 1270 O O . PRO A 1 166 ? -1.477 34.131 4.525 1.00 12.70 166 PRO A O 1
ATOM 1274 N N . GLY A 1 167 ? -0.301 34.394 6.397 1.00 12.38 167 GLY A N 1
ATOM 1275 C CA . GLY A 1 167 ? -1.442 34.645 7.258 1.00 12.16 167 GLY A CA 1
ATOM 1276 C C . GLY A 1 167 ? -1.777 36.137 7.361 1.00 12.93 167 GLY A C 1
ATOM 1277 O O . GLY A 1 167 ? -0.937 36.967 7.051 1.00 14.33 167 GLY A O 1
ATOM 1278 N N . PHE A 1 168 ? -2.964 36.423 7.815 1.00 12.26 168 PHE A N 1
ATOM 1279 C CA . PHE A 1 168 ? -3.538 37.743 7.855 1.00 13.43 168 PHE A CA 1
ATOM 1280 C C . PHE A 1 168 ? -3.871 38.155 9.295 1.00 13.62 168 PHE A C 1
ATOM 1281 O O . PHE A 1 168 ? -4.499 39.192 9.512 1.00 15.44 168 PHE A O 1
ATOM 1289 N N . TYR A 1 169 ? -3.452 37.327 10.267 1.00 14.03 169 TYR A N 1
ATOM 1290 C CA . TYR A 1 169 ? -3.899 37.519 11.623 1.00 16.19 169 TYR A CA 1
ATOM 1291 C C . TYR A 1 169 ? -3.117 38.612 12.396 1.00 19.32 169 TYR A C 1
ATOM 1292 O O . TYR A 1 169 ? -3.442 38.918 13.551 1.00 23.34 169 TYR A O 1
ATOM 1301 N N . HIS A 1 170 ? -2.154 39.244 11.725 1.00 18.35 170 HIS A N 1
ATOM 1302 C CA . HIS A 1 170 ? -1.611 40.450 12.225 1.00 22.01 170 HIS A CA 1
ATOM 1303 C C . HIS A 1 170 ? -1.941 41.684 11.336 1.00 21.66 170 HIS A C 1
ATOM 1304 O O . HIS A 1 170 ? -1.291 42.682 11.402 1.00 29.72 170 HIS A O 1
ATOM 1311 N N . GLN A 1 171 ? -3.071 41.608 10.653 1.00 22.05 171 GLN A N 1
ATOM 1312 C CA . GLN A 1 171 ? -3.635 42.744 9.875 1.00 23.44 171 GLN A CA 1
ATOM 1313 C C . GLN A 1 171 ? -2.536 43.376 8.976 1.00 22.96 171 GLN A C 1
ATOM 1314 O O . GLN A 1 171 ? -2.081 44.502 9.156 1.00 25.05 171 GLN A O 1
ATOM 1320 N N . PRO A 1 172 ? -2.046 42.592 8.036 1.00 18.52 172 PRO A N 1
ATOM 1321 C CA . PRO A 1 172 ? -1.039 43.130 7.108 1.00 17.64 172 PRO A CA 1
ATOM 1322 C C . PRO A 1 172 ? -1.589 44.329 6.332 1.00 19.11 172 PRO A C 1
ATOM 1323 O O . PRO A 1 172 ? -2.771 44.357 5.946 1.00 22.10 172 PRO A O 1
ATOM 1327 N N . GLN A 1 173 ? -0.707 45.278 6.119 1.00 18.14 173 GLN A N 1
ATOM 1328 C CA . GLN A 1 173 ? -1.066 46.556 5.482 1.00 18.73 173 GLN A CA 1
ATOM 1329 C C . GLN A 1 173 ? -0.417 46.759 4.106 1.00 21.16 173 GLN A C 1
ATOM 1330 O O . GLN A 1 173 ? -0.744 47.691 3.374 1.00 28.76 173 GLN A O 1
ATOM 1336 N N . SER A 1 174 ? 0.523 45.874 3.748 1.00 18.28 174 SER A N 1
ATOM 1337 C CA . SER A 1 174 ? 1.265 45.965 2.491 1.00 18.49 174 SER A CA 1
ATOM 1338 C C . SER A 1 174 ? 1.656 44.564 1.999 1.00 16.64 174 SER A C 1
ATOM 1339 O O . SER A 1 174 ? 1.635 43.596 2.761 1.00 16.11 174 SER A O 1
ATOM 1342 N N . VAL A 1 175 ? 2.085 44.490 0.759 1.00 16.51 175 VAL A N 1
ATOM 1343 C CA . VAL A 1 175 ? 2.687 43.295 0.217 1.00 15.40 175 VAL A CA 1
ATOM 1344 C C . VAL A 1 175 ? 3.878 42.865 1.072 1.00 16.04 175 VAL A C 1
ATOM 1345 O O . VAL A 1 175 ? 4.043 41.674 1.386 1.00 15.76 175 VAL A O 1
ATOM 1349 N N . GLU A 1 176 ? 4.708 43.843 1.454 1.00 16.79 176 GLU A N 1
ATOM 1350 C CA . GLU A 1 176 ? 5.855 43.512 2.300 1.00 15.94 176 GLU A CA 1
ATOM 1351 C C . GLU A 1 176 ? 5.508 42.852 3.603 1.00 15.93 176 GLU A C 1
ATOM 1352 O O . GLU A 1 176 ? 6.259 41.962 4.045 1.00 16.15 176 GLU A O 1
ATOM 1358 N N . ASP A 1 177 ? 4.381 43.228 4.212 1.00 14.99 177 ASP A N 1
ATOM 1359 C CA . ASP A 1 177 ? 3.975 42.539 5.437 1.00 15.67 177 ASP A CA 1
ATOM 1360 C C . ASP A 1 177 ? 3.678 41.058 5.170 1.00 13.85 177 ASP A C 1
ATOM 1361 O O . ASP A 1 177 ? 3.992 40.213 6.006 1.00 15.31 177 ASP A O 1
ATOM 1366 N N . LEU A 1 178 ? 3.064 40.755 4.023 1.00 13.54 178 LEU A N 1
ATOM 1367 C CA . LEU A 1 178 ? 2.766 39.365 3.692 1.00 12.66 178 LEU A CA 1
ATOM 1368 C C . LEU A 1 178 ? 4.044 38.563 3.342 1.00 13.40 178 LEU A C 1
ATOM 1369 O O . LEU A 1 178 ? 4.208 37.420 3.807 1.00 13.48 178 LEU A O 1
ATOM 1374 N N . VAL A 1 179 ? 4.961 39.203 2.641 1.00 13.37 179 VAL A N 1
ATOM 1375 C CA . VAL A 1 179 ? 6.287 38.594 2.375 1.00 14.22 179 VAL A CA 1
ATOM 1376 C C . VAL A 1 179 ? 6.970 38.285 3.715 1.00 14.40 179 VAL A C 1
ATOM 1377 O O . VAL A 1 179 ? 7.519 37.178 3.926 1.00 14.61 179 VAL A O 1
ATOM 1381 N N . ASP A 1 180 ? 6.974 39.265 4.629 1.00 14.38 180 ASP A N 1
ATOM 1382 C CA . ASP A 1 180 ? 7.657 39.133 5.910 1.00 14.99 180 ASP A CA 1
ATOM 1383 C C . ASP A 1 180 ? 7.047 38.038 6.779 1.00 13.10 180 ASP A C 1
ATOM 1384 O O . ASP A 1 180 ? 7.744 37.385 7.525 1.00 14.22 180 ASP A O 1
ATOM 1389 N N . PHE A 1 181 ? 5.741 37.806 6.638 1.00 12.45 181 PHE A N 1
ATOM 1390 C CA . PHE A 1 181 ? 5.084 36.708 7.354 1.00 12.48 181 PHE A CA 1
ATOM 1391 C C . PHE A 1 181 ? 5.761 35.378 6.992 1.00 12.57 181 PHE A C 1
ATOM 1392 O O . PHE A 1 181 ? 6.146 34.600 7.879 1.00 12.63 181 PHE A O 1
ATOM 1400 N N . VAL A 1 182 ? 5.837 35.100 5.678 1.00 12.41 182 VAL A N 1
ATOM 1401 C CA . VAL A 1 182 ? 6.412 33.823 5.236 1.00 13.16 182 VAL A CA 1
ATOM 1402 C C . VAL A 1 182 ? 7.905 33.733 5.662 1.00 11.47 182 VAL A C 1
ATOM 1403 O O . VAL A 1 182 ? 8.360 32.705 6.140 1.00 12.49 182 VAL A O 1
ATOM 1407 N N . VAL A 1 183 ? 8.660 34.823 5.448 1.00 11.67 183 VAL A N 1
ATOM 1408 C CA . VAL A 1 183 ? 10.057 34.818 5.803 1.00 12.91 183 VAL A CA 1
ATOM 1409 C C . VAL A 1 183 ? 10.231 34.543 7.314 1.00 11.92 183 VAL A C 1
ATOM 1410 O O . VAL A 1 183 ? 11.087 33.766 7.720 1.00 12.77 183 VAL A O 1
ATOM 1414 N N . ALA A 1 184 ? 9.383 35.185 8.129 1.00 12.33 184 ALA A N 1
ATOM 1415 C CA . ALA A 1 184 ? 9.395 34.945 9.576 1.00 13.17 184 ALA A CA 1
ATOM 1416 C C . ALA A 1 184 ? 9.179 33.466 9.927 1.00 13.12 184 ALA A C 1
ATOM 1417 O O . ALA A 1 184 ? 9.842 32.909 10.822 1.00 14.02 184 ALA A O 1
ATOM 1419 N N A ARG A 1 185 ? 8.268 32.808 9.230 0.50 11.93 185 ARG A N 1
ATOM 1420 N N B ARG A 1 185 ? 8.269 32.836 9.181 0.50 12.55 185 ARG A N 1
ATOM 1421 C CA A ARG A 1 185 ? 8.036 31.402 9.545 0.50 13.31 185 ARG A CA 1
ATOM 1422 C CA B ARG A 1 185 ? 7.972 31.412 9.377 0.50 14.68 185 ARG A CA 1
ATOM 1423 C C A ARG A 1 185 ? 9.215 30.541 9.128 0.50 12.77 185 ARG A C 1
ATOM 1424 C C B ARG A 1 185 ? 9.188 30.563 9.108 0.50 13.27 185 ARG A C 1
ATOM 1425 O O A ARG A 1 185 ? 9.529 29.556 9.784 0.50 13.24 185 ARG A O 1
ATOM 1426 O O B ARG A 1 185 ? 9.482 29.609 9.815 0.50 14.11 185 ARG A O 1
ATOM 1441 N N . ILE A 1 186 ? 9.860 30.901 8.026 1.00 11.44 186 ILE A N 1
ATOM 1442 C CA . ILE A 1 186 ? 11.085 30.198 7.612 1.00 11.47 186 ILE A CA 1
ATOM 1443 C C . ILE A 1 186 ? 12.165 30.338 8.680 1.00 11.51 186 ILE A C 1
ATOM 1444 O O . ILE A 1 186 ? 12.793 29.362 9.124 1.00 12.95 186 ILE A O 1
ATOM 1449 N N . LEU A 1 187 ? 12.360 31.579 9.129 1.00 11.97 187 LEU A N 1
ATOM 1450 C CA . LEU A 1 187 ? 13.325 31.812 10.193 1.00 12.12 187 LEU A CA 1
ATOM 1451 C C . LEU A 1 187 ? 13.009 31.075 11.499 1.00 12.93 187 LEU A C 1
ATOM 1452 O O . LEU A 1 187 ? 13.894 30.446 12.091 1.00 14.25 187 LEU A O 1
ATOM 1457 N N . ASN A 1 188 ? 11.723 31.091 11.889 1.00 13.26 188 ASN A N 1
ATOM 1458 C CA . ASN A 1 188 ? 11.305 30.341 13.035 1.00 14.53 188 ASN A CA 1
ATOM 1459 C C . ASN A 1 188 ? 11.621 28.843 12.893 1.00 13.76 188 ASN A C 1
ATOM 1460 O O . ASN A 1 188 ? 12.136 28.200 13.820 1.00 15.71 188 ASN A O 1
ATOM 1465 N N . THR A 1 189 ? 11.330 28.270 11.700 1.00 13.41 189 THR A N 1
ATOM 1466 C CA . THR A 1 189 ? 11.567 26.852 11.431 1.00 13.32 189 THR A CA 1
ATOM 1467 C C . THR A 1 189 ? 13.058 26.547 11.562 1.00 14.89 189 THR A C 1
ATOM 1468 O O . THR A 1 189 ? 13.428 25.480 12.091 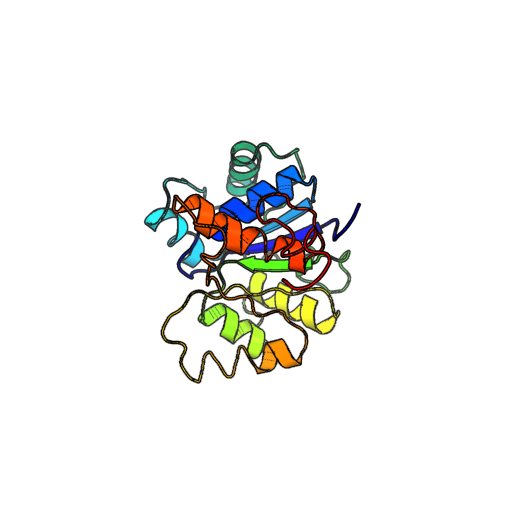1.00 16.83 189 THR A O 1
ATOM 1472 N N . LEU A 1 190 ? 13.931 27.479 11.132 1.00 14.17 190 LEU A N 1
ATOM 1473 C CA . LEU A 1 190 ? 15.361 27.274 11.202 1.00 15.95 190 LEU A CA 1
ATOM 1474 C C . LEU A 1 190 ? 15.908 27.527 12.613 1.00 14.86 190 LEU A C 1
ATOM 1475 O O . LEU A 1 190 ? 17.074 27.152 12.875 1.00 17.80 190 LEU A O 1
ATOM 1480 N N . GLY A 1 191 ? 15.128 28.158 13.470 1.00 16.25 191 GLY A N 1
ATOM 1481 C CA . GLY A 1 191 ? 15.585 28.554 14.807 1.00 15.95 191 GLY A CA 1
ATOM 1482 C C . GLY A 1 191 ? 16.432 29.834 14.842 1.00 17.19 191 GLY A C 1
ATOM 1483 O O . GLY A 1 191 ? 17.225 30.013 15.756 1.00 21.50 191 GLY A O 1
ATOM 1484 N N . ILE A 1 192 ? 16.235 30.701 13.858 1.00 16.10 192 ILE A N 1
ATOM 1485 C CA . ILE A 1 192 ? 16.937 31.991 13.743 1.00 15.65 192 ILE A CA 1
ATOM 1486 C C . ILE A 1 192 ? 16.020 33.063 14.249 1.00 18.37 192 ILE A C 1
ATOM 1487 O O . ILE A 1 192 ? 14.870 33.087 13.930 1.00 17.16 192 ILE A O 1
ATOM 1492 N N . PRO A 1 193 ? 16.539 33.950 15.126 1.00 20.36 193 PRO A N 1
ATOM 1493 C CA . PRO A 1 193 ? 15.645 35.000 15.672 1.00 22.40 193 PRO A CA 1
ATOM 1494 C C . PRO A 1 193 ? 15.102 35.921 14.599 1.00 20.71 193 PRO A C 1
ATOM 1495 O O . PRO A 1 193 ? 15.736 36.215 13.589 1.00 23.24 193 PRO A O 1
ATOM 1499 N N . GLN A 1 194 ? 13.903 36.392 14.863 1.00 19.32 194 GLN A N 1
ATOM 1500 C CA . GLN A 1 194 ? 13.214 37.313 13.994 1.00 19.50 194 GLN A CA 1
ATOM 1501 C C . GLN A 1 194 ? 12.221 38.102 14.834 1.00 21.28 194 GLN A C 1
ATOM 1502 O O . GLN A 1 194 ? 11.623 37.575 15.811 1.00 22.53 194 GLN A O 1
ATOM 1508 N N . ASP A 1 195 ? 11.996 39.340 14.419 1.00 21.61 195 ASP A N 1
ATOM 1509 C CA . ASP A 1 195 ? 11.069 40.224 15.187 1.00 26.54 195 ASP A CA 1
ATOM 1510 C C . ASP A 1 195 ? 10.000 40.825 14.263 1.00 24.37 195 ASP A C 1
ATOM 1511 O O . ASP A 1 195 ? 9.354 41.811 14.608 1.00 29.04 195 ASP A O 1
ATOM 1516 N N . MET A 1 196 ? 9.785 40.176 13.119 1.00 18.99 196 MET A N 1
ATOM 1517 C CA . MET A 1 196 ? 8.751 40.565 12.174 1.00 19.57 196 MET A CA 1
ATOM 1518 C C . MET A 1 196 ? 7.353 40.034 12.574 1.00 21.07 196 MET A C 1
ATOM 1519 O O . MET A 1 196 ? 6.315 40.668 12.310 1.00 23.10 196 MET A O 1
ATOM 1524 N N . LEU A 1 197 ? 7.306 38.827 13.153 1.00 17.57 197 LEU A N 1
ATOM 1525 C CA . LEU A 1 197 ? 6.054 38.155 13.467 1.00 15.72 197 LEU A CA 1
ATOM 1526 C C . LEU A 1 197 ? 6.128 37.835 14.971 1.00 16.29 197 LEU A C 1
ATOM 1527 O O . LEU A 1 197 ? 6.942 37.046 15.402 1.00 17.49 197 LEU A O 1
ATOM 1532 N N . PRO A 1 198 ? 5.256 38.493 15.776 1.00 16.68 198 PRO A N 1
ATOM 1533 C CA . PRO A 1 198 ? 5.187 38.222 17.217 1.00 19.32 198 PRO A CA 1
ATOM 1534 C C . PRO A 1 198 ? 4.942 36.804 17.570 1.00 16.62 198 PRO A C 1
ATOM 1535 O O . PRO A 1 198 ? 4.417 36.011 16.746 1.00 17.85 198 PRO A O 1
ATOM 1539 N N . ARG A 1 199 ? 5.323 36.454 18.800 1.00 16.97 199 ARG A N 1
ATOM 1540 C CA . ARG A 1 199 ? 4.992 35.112 19.320 1.00 16.97 199 ARG A CA 1
ATOM 1541 C C . ARG A 1 199 ? 3.547 35.106 19.777 1.00 14.53 199 ARG A C 1
ATOM 1542 O O . ARG A 1 199 ? 3.186 35.751 20.774 1.00 16.91 199 ARG A O 1
ATOM 1550 N N . TRP A 1 200 ? 2.702 34.371 19.041 1.00 15.37 200 TRP A N 1
ATOM 1551 C CA . TRP A 1 200 ? 1.288 34.360 19.321 1.00 15.90 200 TRP A CA 1
ATOM 1552 C C . TRP A 1 200 ? 0.950 34.025 20.774 1.00 14.15 200 TRP A C 1
ATOM 1553 O O . TRP A 1 200 ? 1.427 33.022 21.285 1.00 15.27 200 T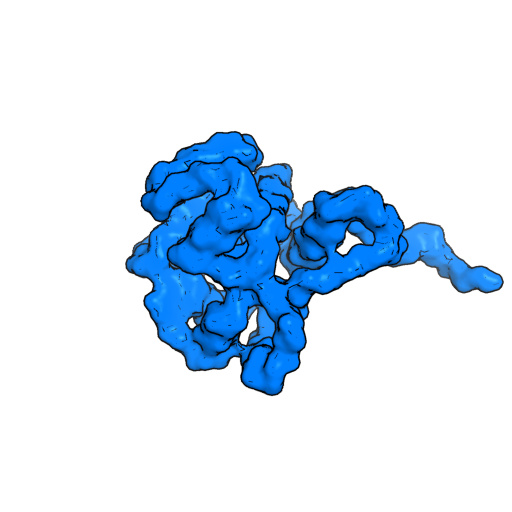RP A O 1
ATOM 1564 N N . GLY A 1 201 ? 0.097 34.843 21.404 1.00 14.96 201 GLY A N 1
ATOM 1565 C CA . GLY A 1 201 ? -0.418 34.552 22.734 1.00 16.68 201 GLY A CA 1
ATOM 1566 C C . GLY A 1 201 ? 0.604 34.633 23.825 1.00 16.10 201 GLY A C 1
ATOM 1567 O O . GLY A 1 201 ? 0.293 34.285 24.967 1.00 16.74 201 GLY A O 1
ATOM 1568 N N . GLU A 1 202 ? 1.835 35.153 23.584 1.00 15.64 202 GLU A N 1
ATOM 1569 C CA . GLU A 1 202 ? 2.882 35.095 24.610 1.00 15.99 202 GLU A CA 1
ATOM 1570 C C . GLU A 1 202 ? 2.471 35.794 25.887 1.00 17.77 202 GLU A C 1
ATOM 1571 O O . GLU A 1 202 ? 2.832 35.357 26.984 1.00 18.86 202 GLU A O 1
ATOM 1577 N N A GLN A 1 203 ? 1.707 36.838 25.774 0.50 18.10 203 GLN A N 1
ATOM 1578 N N B GLN A 1 203 ? 1.676 36.869 25.760 0.50 17.60 203 GLN A N 1
ATOM 1579 C CA A GLN A 1 203 ? 1.363 37.531 26.956 0.50 18.33 203 GLN A CA 1
ATOM 1580 C CA B GLN A 1 203 ? 1.137 37.682 26.901 0.50 16.91 203 GLN A CA 1
ATOM 1581 C C A GLN A 1 203 ? -0.159 37.372 27.234 0.50 19.17 203 GLN A C 1
ATOM 1582 C C B GLN A 1 203 ? -0.130 37.147 27.513 0.50 19.72 203 GLN A C 1
ATOM 1583 O O A GLN A 1 203 ? -0.755 38.243 27.867 0.50 21.37 203 GLN A O 1
ATOM 1584 O O B GLN A 1 203 ? -0.552 37.578 28.620 0.50 20.26 203 GLN A O 1
ATOM 1595 N N . HIS A 1 204 ? -0.768 36.239 26.790 1.00 19.80 204 HIS A N 1
ATOM 1596 C CA . HIS A 1 204 ? -2.147 35.858 27.140 1.00 24.88 204 HIS A CA 1
ATOM 1597 C C . HIS A 1 204 ? -2.100 34.915 28.462 1.00 22.43 204 HIS A C 1
ATOM 1598 O O . HIS A 1 204 ? -1.651 33.729 28.373 1.00 27.77 204 HIS A O 1
ATOM 1605 N N . LEU A 1 205 ? -2.581 35.227 29.620 1.00 45.50 205 LEU A N 1
ATOM 1606 C CA . LEU A 1 205 ? -2.312 34.229 30.786 1.00 47.91 205 LEU A CA 1
ATOM 1607 C C . LEU A 1 205 ? -3.387 33.199 31.121 1.00 27.24 205 LEU A C 1
ATOM 1608 O O . LEU A 1 205 ? -3.130 31.853 31.638 1.00 23.82 205 LEU A O 1
ATOM 1610 N N . VAL A 1 206 ? -4.659 33.648 30.859 1.00 32.84 206 VAL A N 1
ATOM 1611 C CA . VAL A 1 206 ? -5.728 32.726 31.090 1.00 25.52 206 VAL A CA 1
ATOM 1612 C C . VAL A 1 206 ? -6.709 33.148 30.110 1.00 28.57 206 VAL A C 1
ATOM 1613 O O . VAL A 1 206 ? -6.500 34.265 29.458 1.00 41.93 206 VAL A O 1
ATOM 1617 N N . SER A 1 207 ? -7.616 32.174 29.878 1.00 23.06 207 SER A N 1
ATOM 1618 C CA . SER A 1 207 ? -8.822 32.459 29.099 1.00 25.72 207 SER A CA 1
ATOM 1619 C C . SER A 1 207 ? -9.682 33.507 29.741 1.00 33.21 207 SER A C 1
ATOM 1620 O O . SER A 1 207 ? -9.912 33.457 30.897 1.00 37.35 207 SER A O 1
ATOM 1623 N N . ASP A 1 208 ? -10.157 34.410 28.859 1.00 39.80 208 ASP A N 1
ATOM 1624 C CA . ASP A 1 208 ? -11.396 35.198 29.091 1.00 38.54 208 ASP A CA 1
ATOM 1625 C C . ASP A 1 208 ? -12.592 34.363 29.684 1.00 62.16 208 ASP A C 1
ATOM 1626 O O . ASP A 1 208 ? -13.421 34.919 30.436 1.00 52.58 208 ASP A O 1
#

CATH classification: 3.40.50.1950

Secondary structure (DSSP, 8-state):
--S-SEEEEEE-SSS-HHHHHHHHHHHHHTT-EEEEEE-HHHHHHHHHH-S----SSHHHHHHHHHHHHTPPTTTEEE--TT-TTSGGG-TTSPP-EEEEEEE-HHHHHHHHHT---SHHHHHHHHHHHHT--EEEEE--SSPPHHHHHHHHHHHHTT-EE--S----TT---SHHHHHHHHHHHHHHHHT---SSS--TTTT--S--